Protein AF-A0A0K0EW09-F1 (afdb_monomer_lite)

pLDDT: mean 85.95, std 12.24, range [31.86, 98.38]

Foldseek 3Di:
DDDPPPDDDQAQADALADQVDPQQLHPAWHWDDDSRYIATPHPAQFGATNRLAGPAAQAPCLQVCVVVVCLPPCVVQFCQSCQRGVPSSVVHHNPVPDHFQHDDRRVCVVVLLVAFKWKFWAAPVDDQHFDDPPDTDHHTWIKIWHWAFDSHADQPKGWIKIKMWIAHPVDRVDIKIKTDTKTKDQLRHRRSDDDPDRDPDDFIKMWDWIDMPQQKTWIWIDGKDWDADPVQRKTKIKDKTKTPDMDRRVDPDDQFPIKIKMWIWIWGADPVRDIDIKIKIWMWTQGPVRDIGIDIIIIDGPTRSSPPD

Organism: Strongyloides venezuelensis (NCBI:txid75913)

Secondary structure (DSSP, 8-state):
---------------S--TTSTTTT-TT-EEEP-TT--EEEPPTTEESGGG-EES--S-TTHHHHHHTTHHHHSTTT-SHHHHHSTTTTTS---TT----SSPPPGGGGGGGGG-EEEEEEESTTSTTTT--SSS--TT-EEEEEEEEE-SSPPSSS-EEEEEEEEEESS-TT-EEEEEEEEEEE-SS--SS---TT--SS-PEEEEEEEEETTSEEEEEEEEEEEEEETTTTEEEEEEEEEEEEEEETT-SS-SEEEEEEEEEEEEEE-TTSPEEEEEEEEEEEEETTS-EEEEEEEEEEEE-TTT--

InterPro domains:
  IPR000742 EGF-like domain [PS00022] (40-51)
  IPR000742 EGF-like domain [PS50026] (13-52)
  IPR003582 ShKT domain [PF01549] (54-92)
  IPR012674 Calycin [G3DSA:2.40.128.20] (101-279)
  IPR012674 Calycin [SSF50814] (103-227)
  IPR045165 Nitrobindin family [PTHR15854] (23-267)

Structure (mmCIF, N/CA/C/O backbone):
data_AF-A0A0K0EW09-F1
#
_entry.id   AF-A0A0K0EW09-F1
#
loop_
_atom_site.group_PDB
_atom_site.id
_atom_site.type_symbol
_atom_site.label_atom_id
_atom_site.label_alt_id
_atom_site.label_comp_id
_atom_site.label_asym_id
_atom_site.label_entity_id
_atom_site.label_seq_id
_atom_site.pdbx_PDB_ins_code
_atom_site.Cartn_x
_atom_site.Cartn_y
_atom_site.Cartn_z
_atom_site.occupancy
_atom_site.B_iso_or_equiv
_atom_site.auth_seq_id
_atom_site.auth_comp_id
_atom_site.auth_asym_id
_atom_site.auth_atom_id
_atom_site.pdbx_PDB_model_num
ATOM 1 N N . MET A 1 1 ? -6.245 -40.431 -28.102 1.00 36.00 1 MET A N 1
ATOM 2 C CA . MET A 1 1 ? -5.337 -39.319 -27.743 1.00 36.00 1 MET A CA 1
ATOM 3 C C . MET A 1 1 ? -5.936 -38.031 -28.278 1.00 36.00 1 MET A C 1
ATOM 5 O O . MET A 1 1 ? -5.712 -37.688 -29.432 1.00 36.00 1 MET A O 1
ATOM 9 N N . GLU A 1 2 ? -6.766 -37.365 -27.479 1.00 31.86 2 GLU A N 1
ATOM 10 C CA . GLU A 1 2 ? -7.336 -36.069 -27.852 1.00 31.86 2 GLU A CA 1
ATOM 11 C C . GLU A 1 2 ? -6.312 -34.962 -27.600 1.00 31.86 2 GLU A C 1
ATOM 13 O O . GLU A 1 2 ? -5.823 -34.774 -26.484 1.00 31.86 2 GLU A O 1
ATOM 18 N N . LYS A 1 3 ? -5.975 -34.232 -28.666 1.00 37.69 3 LYS A N 1
ATOM 19 C CA . LYS A 1 3 ? -5.200 -32.995 -28.595 1.00 37.69 3 LYS A CA 1
ATOM 20 C C . LYS A 1 3 ? -6.056 -31.942 -27.890 1.00 37.69 3 LYS A C 1
ATOM 22 O O . LYS A 1 3 ? -7.003 -31.425 -28.477 1.00 37.69 3 LYS A O 1
ATOM 27 N N . LYS A 1 4 ? -5.721 -31.611 -26.641 1.00 38.09 4 LYS A N 1
ATOM 28 C CA . LYS A 1 4 ? -6.263 -30.423 -25.971 1.00 38.09 4 LYS A CA 1
ATOM 29 C C . LYS A 1 4 ? -5.769 -29.182 -26.717 1.00 38.09 4 LYS A C 1
ATOM 31 O O . LYS A 1 4 ? -4.593 -28.835 -26.642 1.00 38.09 4 LYS A O 1
ATOM 36 N N . ASN A 1 5 ? -6.670 -28.534 -27.450 1.00 34.50 5 ASN A N 1
ATOM 37 C CA . ASN A 1 5 ? -6.476 -27.174 -27.938 1.00 34.50 5 ASN A CA 1
ATOM 38 C C . ASN A 1 5 ? -6.492 -26.235 -26.727 1.00 34.50 5 ASN A C 1
ATOM 40 O O . ASN A 1 5 ? -7.551 -25.913 -26.191 1.00 34.50 5 ASN A O 1
ATOM 44 N N . TYR A 1 6 ? -5.309 -25.821 -26.282 1.00 38.66 6 TYR A N 1
ATOM 45 C CA . TYR A 1 6 ? -5.156 -24.752 -25.305 1.00 38.66 6 TYR A CA 1
ATOM 46 C C . TYR A 1 6 ? -5.468 -23.427 -26.005 1.00 38.66 6 TYR A C 1
ATOM 48 O O . TYR A 1 6 ? -4.616 -22.855 -26.683 1.00 38.66 6 TYR A O 1
ATOM 56 N N . GLN A 1 7 ? -6.704 -22.942 -25.880 1.00 37.66 7 GLN A N 1
ATOM 57 C CA . GLN A 1 7 ? -6.986 -21.541 -26.170 1.00 37.66 7 GLN A CA 1
ATOM 58 C C . GLN A 1 7 ? -6.251 -20.697 -25.126 1.00 37.66 7 GLN A C 1
ATOM 60 O O . GLN A 1 7 ? -6.610 -20.712 -23.950 1.00 37.66 7 GLN A O 1
ATOM 65 N N . LEU A 1 8 ? -5.213 -19.977 -25.562 1.00 41.75 8 LEU A N 1
ATOM 66 C CA . LEU A 1 8 ? -4.633 -18.874 -24.804 1.00 41.75 8 LEU A CA 1
ATOM 67 C C . LEU A 1 8 ? -5.759 -17.886 -24.486 1.00 41.75 8 LEU A C 1
ATOM 69 O O . LEU A 1 8 ? -6.257 -17.194 -25.376 1.00 41.75 8 LEU A O 1
ATOM 73 N N . GLN A 1 9 ? -6.182 -17.844 -23.224 1.00 48.31 9 GLN A N 1
ATOM 74 C CA . GLN A 1 9 ? -7.007 -16.748 -22.738 1.00 48.31 9 GLN A CA 1
ATOM 75 C C . GLN A 1 9 ? -6.221 -15.453 -22.945 1.00 48.31 9 GLN A C 1
ATOM 77 O O . GLN A 1 9 ? -5.046 -15.352 -22.592 1.00 48.31 9 GLN A O 1
ATOM 82 N N . LYS A 1 10 ? -6.870 -14.480 -23.582 1.00 45.94 10 LYS A N 1
ATOM 83 C CA . LYS A 1 10 ? -6.334 -13.137 -23.771 1.00 45.94 10 LYS A CA 1
ATOM 84 C C . LYS A 1 10 ? -6.039 -12.563 -22.382 1.00 45.94 10 LYS A C 1
ATOM 86 O O . LYS A 1 10 ? -6.961 -12.434 -21.584 1.00 45.94 10 LYS A O 1
ATOM 91 N N . LEU A 1 11 ? -4.766 -12.298 -22.093 1.00 54.31 11 LEU A N 1
ATOM 92 C CA . LEU A 1 11 ? -4.340 -11.703 -20.828 1.00 54.31 11 LEU A CA 1
ATOM 93 C C . LEU A 1 11 ? -4.976 -10.315 -20.704 1.00 54.31 11 LEU A C 1
ATOM 95 O O . LEU A 1 11 ? -4.875 -9.501 -21.623 1.00 54.31 11 LEU A O 1
ATOM 99 N N . ASP A 1 12 ? -5.650 -10.076 -19.587 1.00 61.53 12 ASP A N 1
ATOM 100 C CA . ASP A 1 12 ? -6.224 -8.785 -19.227 1.00 61.53 12 ASP A CA 1
ATOM 101 C C . ASP A 1 12 ? -5.187 -7.975 -18.443 1.00 61.53 12 ASP A C 1
ATOM 103 O O . ASP A 1 12 ? -4.606 -8.446 -17.465 1.00 61.53 12 ASP A O 1
ATOM 107 N N . ILE A 1 13 ? -4.926 -6.755 -18.901 1.00 65.12 13 ILE A N 1
ATOM 108 C CA . ILE A 1 13 ? -3.630 -6.100 -18.731 1.00 65.12 13 ILE A CA 1
ATOM 109 C C . ILE A 1 13 ? -3.743 -4.759 -17.995 1.00 65.12 13 ILE A C 1
ATOM 111 O O . ILE A 1 13 ? -4.587 -3.931 -18.343 1.00 65.12 13 ILE A O 1
ATOM 115 N N . LEU A 1 14 ? -2.831 -4.490 -17.051 1.00 71.75 14 LEU A N 1
ATOM 116 C CA . LEU A 1 14 ? -2.758 -3.186 -16.379 1.00 71.75 14 LEU A CA 1
ATOM 117 C C . LEU A 1 14 ? -2.312 -2.094 -17.348 1.00 71.75 14 LEU A C 1
ATOM 119 O O . LEU A 1 14 ? -1.232 -2.179 -17.947 1.00 71.75 14 LEU A O 1
ATOM 123 N N . HIS A 1 15 ? -3.087 -1.018 -17.441 1.00 75.56 15 HIS A N 1
ATOM 124 C CA . HIS A 1 15 ? -2.699 0.194 -18.153 1.00 75.56 15 HIS A CA 1
ATOM 125 C C . HIS A 1 15 ? -2.303 1.274 -17.138 1.00 75.56 15 HIS A C 1
ATOM 127 O O . HIS A 1 15 ? -3.156 1.862 -16.485 1.00 75.56 15 HIS A O 1
ATOM 133 N N . TYR A 1 16 ? -1.005 1.566 -17.036 1.00 78.19 16 TYR A N 1
ATOM 134 C CA . TYR A 1 16 ? -0.470 2.584 -16.118 1.00 78.19 16 TYR A CA 1
ATOM 135 C C . TYR A 1 16 ? -0.647 4.024 -16.628 1.00 78.19 16 TYR A C 1
ATOM 137 O O . TYR A 1 16 ? -0.324 4.985 -15.933 1.00 78.19 16 TYR A O 1
ATOM 145 N N . CYS A 1 17 ? -1.129 4.183 -17.860 1.00 82.00 17 CYS A N 1
ATOM 146 C CA . CYS A 1 17 ? -1.451 5.467 -18.462 1.00 82.00 17 CYS A CA 1
ATOM 147 C C . CYS A 1 17 ? -2.560 5.312 -19.510 1.00 82.00 17 CYS A C 1
ATOM 149 O O . CYS A 1 17 ? -2.807 4.214 -20.023 1.00 82.00 17 CYS A O 1
ATOM 151 N N . ASP A 1 18 ? -3.201 6.423 -19.864 1.00 82.69 18 ASP A N 1
ATOM 152 C CA . ASP A 1 18 ? -4.233 6.469 -20.897 1.00 82.69 18 ASP A CA 1
ATOM 153 C C . ASP A 1 18 ? -3.835 7.487 -21.980 1.00 82.69 18 ASP A C 1
ATOM 155 O O . ASP A 1 18 ? -3.707 8.672 -21.672 1.00 82.69 18 ASP A O 1
ATOM 159 N N . PRO A 1 19 ? -3.647 7.067 -23.246 1.00 84.75 19 PRO A N 1
ATOM 160 C CA . PRO A 1 19 ? -3.355 7.971 -24.357 1.00 84.75 19 PRO A CA 1
ATOM 161 C C . PRO A 1 19 ? -4.459 8.999 -24.635 1.00 84.75 19 PRO A C 1
ATOM 163 O O . PRO A 1 19 ? -4.191 10.007 -25.279 1.00 84.75 19 PRO A O 1
ATOM 166 N N . GLY A 1 20 ? -5.697 8.734 -24.206 1.00 80.12 20 GLY A N 1
ATOM 167 C CA . GLY A 1 20 ? -6.837 9.641 -24.338 1.00 80.12 20 GLY A CA 1
ATOM 168 C C . GLY A 1 20 ? -6.954 10.667 -23.209 1.00 80.12 20 GLY A C 1
ATOM 169 O O . GLY A 1 20 ? -7.783 11.572 -23.306 1.00 80.12 20 GLY A O 1
ATOM 170 N N . ILE A 1 21 ? -6.145 10.550 -22.149 1.00 77.19 21 ILE A N 1
ATOM 171 C CA . ILE A 1 21 ? -6.137 11.479 -21.015 1.00 77.19 21 ILE A CA 1
ATOM 172 C C . ILE A 1 21 ? -4.768 12.184 -20.970 1.00 77.19 21 ILE A C 1
ATOM 174 O O . ILE A 1 21 ? -3.741 11.515 -20.802 1.00 77.19 21 ILE A O 1
ATOM 178 N N . PRO A 1 22 ? -4.723 13.523 -21.108 1.00 75.69 22 PRO A N 1
ATOM 179 C CA . PRO A 1 22 ? -3.469 14.270 -21.047 1.00 75.69 22 PRO A CA 1
ATOM 180 C C . PRO A 1 22 ? -2.787 14.125 -19.679 1.00 75.69 22 PRO A C 1
ATOM 182 O O . PRO A 1 22 ? -3.439 13.876 -18.665 1.00 75.69 22 PRO A O 1
ATOM 185 N N . ASP A 1 23 ? -1.458 14.257 -19.664 1.00 78.19 23 ASP A N 1
ATOM 186 C CA . ASP A 1 23 ? -0.600 14.221 -18.469 1.00 78.19 23 ASP A CA 1
ATOM 187 C C . ASP A 1 23 ? -0.693 12.955 -17.594 1.00 78.19 23 ASP A C 1
ATOM 189 O O . ASP A 1 23 ? -0.175 12.922 -16.473 1.00 78.19 23 ASP A O 1
ATOM 193 N N . THR A 1 24 ? -1.255 11.851 -18.104 1.00 81.88 24 THR A N 1
ATOM 194 C CA . THR A 1 24 ? -1.223 10.553 -17.397 1.00 81.88 24 THR A CA 1
ATOM 195 C C . THR A 1 24 ? 0.194 10.026 -17.182 1.00 81.88 24 THR A C 1
ATOM 197 O O . THR A 1 24 ? 0.438 9.280 -16.235 1.00 81.88 24 THR A O 1
ATOM 200 N N . CYS A 1 25 ? 1.141 10.466 -18.012 1.00 86.25 25 CYS A N 1
ATOM 201 C CA . CYS A 1 25 ? 2.567 10.188 -17.881 1.00 86.25 25 CYS A CA 1
ATOM 202 C C . CYS A 1 25 ? 3.382 11.347 -17.298 1.00 86.25 25 CYS A C 1
ATOM 204 O O . CYS A 1 25 ? 4.608 11.347 -17.399 1.00 86.25 25 CYS A O 1
ATOM 206 N N . GLY A 1 26 ? 2.714 12.303 -16.648 1.00 84.12 26 GLY A N 1
ATOM 207 C CA . GLY A 1 26 ? 3.334 13.548 -16.215 1.00 84.12 26 GLY A CA 1
ATOM 208 C C . GLY A 1 26 ? 3.664 14.460 -17.399 1.00 84.12 26 GLY A C 1
ATOM 209 O O . GLY A 1 26 ? 3.497 14.092 -18.558 1.00 84.12 26 GLY A O 1
ATOM 210 N N . SER A 1 27 ? 4.180 15.652 -17.103 1.00 81.88 27 SER A N 1
ATOM 211 C CA . SER A 1 27 ? 4.397 16.713 -18.100 1.00 81.88 27 SER A CA 1
ATOM 212 C C . SER A 1 27 ? 5.485 16.418 -19.138 1.00 81.88 27 SER A C 1
ATOM 214 O O . SER A 1 27 ? 5.628 17.156 -20.109 1.00 81.88 27 SER A O 1
ATOM 216 N N . LYS A 1 28 ? 6.291 15.372 -18.925 1.00 82.38 28 LYS A N 1
ATOM 217 C CA . LYS A 1 28 ? 7.431 15.018 -19.785 1.00 82.38 28 LYS A CA 1
ATOM 218 C C . LYS A 1 28 ? 7.328 13.622 -20.396 1.00 82.38 28 LYS A C 1
ATOM 220 O O . LYS A 1 28 ? 8.205 13.238 -21.163 1.00 82.38 28 LYS A O 1
ATOM 225 N N . GLY A 1 29 ? 6.315 12.847 -20.017 1.00 89.94 29 GLY A N 1
ATOM 226 C CA . GLY A 1 29 ? 6.149 11.473 -20.466 1.00 89.94 29 GLY A CA 1
ATOM 227 C C . GLY A 1 29 ? 5.069 11.349 -21.531 1.00 89.94 29 GLY A C 1
ATOM 228 O O . GLY A 1 29 ? 4.115 12.122 -21.564 1.00 89.94 29 GLY A O 1
ATOM 229 N N . VAL A 1 30 ? 5.187 10.329 -22.377 1.00 91.75 30 VAL A N 1
ATOM 230 C CA . VAL A 1 30 ? 4.175 10.008 -23.392 1.00 91.75 30 VAL A CA 1
ATOM 231 C C . VAL A 1 30 ? 3.595 8.636 -23.105 1.00 91.75 30 VAL A C 1
ATOM 233 O O . VAL A 1 30 ? 4.337 7.675 -22.904 1.00 91.75 30 VAL A O 1
ATOM 236 N N . CYS A 1 31 ? 2.269 8.520 -23.102 1.00 90.88 31 CYS A N 1
ATOM 237 C CA . CYS A 1 31 ? 1.634 7.223 -22.933 1.00 90.88 31 CYS A CA 1
ATOM 238 C C . CYS A 1 31 ? 1.747 6.388 -24.215 1.00 90.88 31 CYS A C 1
ATOM 240 O O . CYS A 1 31 ? 1.220 6.758 -25.264 1.00 90.88 31 CYS A O 1
ATOM 242 N N . ILE A 1 32 ? 2.417 5.240 -24.126 1.00 89.00 32 ILE A N 1
ATOM 243 C CA . ILE A 1 32 ? 2.608 4.302 -25.231 1.00 89.00 32 ILE A CA 1
ATOM 244 C C . ILE A 1 32 ? 1.640 3.138 -25.079 1.00 89.00 32 ILE A C 1
ATOM 246 O O . ILE A 1 32 ? 1.642 2.447 -24.056 1.00 89.00 32 ILE A O 1
ATOM 250 N N . LYS A 1 33 ? 0.858 2.877 -26.130 1.00 85.00 33 LYS A N 1
ATOM 251 C CA . LYS A 1 33 ? 0.040 1.665 -26.225 1.00 85.00 33 LYS A CA 1
ATOM 252 C C . LYS A 1 33 ? 0.941 0.451 -26.417 1.00 85.00 33 LYS A C 1
ATOM 254 O O . LYS A 1 33 ? 1.723 0.410 -27.365 1.00 85.00 33 LYS A O 1
ATOM 259 N N . LYS A 1 34 ? 0.807 -0.550 -25.549 1.00 76.69 34 LYS A N 1
ATOM 260 C CA . LYS A 1 34 ? 1.451 -1.858 -25.722 1.00 76.69 34 LYS A CA 1
ATOM 261 C C . LYS A 1 34 ? 0.433 -2.970 -25.540 1.00 76.69 34 LYS A C 1
ATOM 263 O O . LYS A 1 34 ? -0.538 -2.817 -24.802 1.00 76.69 34 LYS A O 1
ATOM 268 N N . SER A 1 35 ? 0.703 -4.108 -26.172 1.00 70.50 35 SER A N 1
ATOM 269 C CA . SER A 1 35 ? -0.059 -5.343 -25.977 1.00 70.50 35 SER A CA 1
ATOM 270 C C . SER A 1 35 ? 0.080 -5.923 -24.571 1.00 70.50 35 SER A C 1
ATOM 272 O O . SER A 1 35 ? -0.744 -6.738 -24.210 1.00 70.50 35 SER A O 1
ATOM 274 N N . SER A 1 36 ? 1.095 -5.514 -23.804 1.00 67.38 36 SER A N 1
ATOM 275 C CA . SER A 1 36 ? 1.328 -5.845 -22.386 1.00 67.38 36 SER A CA 1
ATOM 276 C C . SER A 1 36 ? 0.910 -4.711 -21.437 1.00 67.38 36 SER A C 1
ATOM 278 O O . SER A 1 36 ? 1.232 -4.700 -20.246 1.00 67.38 36 SER A O 1
ATOM 280 N N . GLY A 1 37 ? 0.232 -3.696 -21.982 1.00 74.62 37 GLY A N 1
ATOM 281 C CA . GLY A 1 37 ? -0.392 -2.625 -21.216 1.00 74.62 37 GLY A CA 1
ATOM 282 C C . GLY A 1 37 ? 0.234 -1.289 -21.482 1.00 74.62 37 GLY A C 1
ATOM 283 O O . GLY A 1 37 ? 1.416 -1.181 -21.800 1.00 74.62 37 GLY A O 1
ATOM 284 N N . ASN A 1 38 ? -0.567 -0.239 -21.357 1.00 83.88 38 ASN A N 1
ATOM 285 C CA . ASN A 1 38 ? -0.070 1.096 -21.636 1.00 83.88 38 ASN A CA 1
ATOM 286 C C . ASN A 1 38 ? 1.006 1.440 -20.604 1.00 83.88 38 ASN A C 1
ATOM 288 O O . ASN A 1 38 ? 0.859 1.149 -19.410 1.00 83.88 38 ASN A O 1
ATOM 292 N N . ARG A 1 39 ? 2.108 2.016 -21.080 1.00 83.69 39 ARG A N 1
ATOM 293 C CA . ARG A 1 39 ? 3.258 2.409 -20.262 1.00 83.69 39 ARG A CA 1
ATOM 294 C C . ARG A 1 39 ? 3.690 3.808 -20.647 1.00 83.69 39 ARG A C 1
ATOM 296 O O . ARG A 1 39 ? 3.604 4.183 -21.815 1.00 83.69 39 ARG A O 1
ATOM 303 N N . CYS A 1 40 ? 4.224 4.539 -19.684 1.00 88.06 40 CYS A N 1
ATOM 304 C CA . CYS A 1 40 ? 4.866 5.804 -19.973 1.00 88.06 40 CYS A CA 1
ATOM 305 C C . CYS A 1 40 ? 6.220 5.570 -20.638 1.00 88.06 40 CYS A C 1
ATOM 307 O O . CYS A 1 40 ? 7.063 4.842 -20.118 1.00 88.06 40 CYS A O 1
ATOM 309 N N . SER A 1 41 ? 6.418 6.185 -21.800 1.00 90.75 41 SER A N 1
ATOM 310 C CA . SER A 1 41 ? 7.747 6.473 -22.317 1.00 90.75 41 SER A CA 1
ATOM 311 C C . SER A 1 41 ? 8.241 7.718 -21.608 1.00 90.75 41 SER A C 1
ATOM 313 O O . SER A 1 41 ? 7.680 8.801 -21.788 1.00 90.75 41 SER A O 1
ATOM 315 N N . CYS A 1 42 ? 9.259 7.538 -20.781 1.00 90.75 42 CYS A N 1
ATOM 316 C CA . CYS A 1 42 ? 9.817 8.594 -19.959 1.00 90.75 42 CYS A CA 1
ATOM 317 C C . CYS A 1 42 ? 11.089 9.171 -20.583 1.00 90.75 42 CYS A C 1
ATOM 319 O O . CYS A 1 42 ? 11.769 8.464 -21.330 1.00 90.75 42 CYS A O 1
ATOM 321 N N . PRO A 1 43 ? 11.419 10.439 -20.286 1.00 90.81 43 PRO A N 1
ATOM 322 C CA . PRO A 1 43 ? 12.719 10.999 -20.628 1.00 90.81 43 PRO A CA 1
ATOM 323 C C . PRO A 1 43 ? 13.858 10.198 -19.996 1.00 90.81 43 PRO A C 1
ATOM 325 O O . PRO A 1 43 ? 13.673 9.565 -18.953 1.00 90.81 43 PRO A O 1
ATOM 328 N N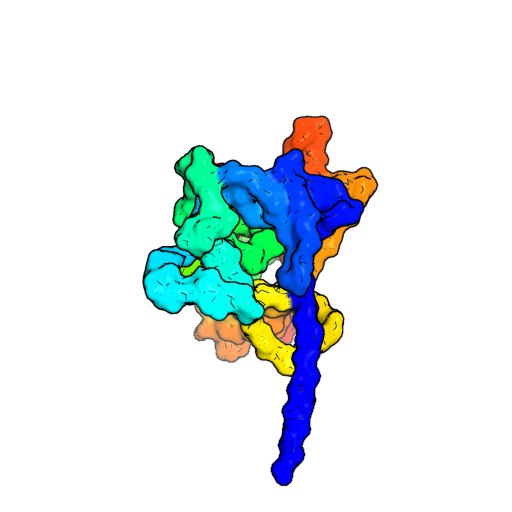 . ASP A 1 44 ? 15.049 10.303 -20.583 1.00 88.75 44 ASP A N 1
ATOM 329 C CA . ASP A 1 44 ? 16.261 9.703 -20.026 1.00 88.75 44 ASP A CA 1
ATOM 330 C C . ASP A 1 44 ? 16.430 10.060 -18.540 1.00 88.75 44 ASP A C 1
ATOM 332 O O . ASP A 1 44 ? 16.217 11.202 -18.121 1.00 88.75 44 ASP A O 1
ATOM 336 N N . GLY A 1 45 ? 16.810 9.065 -17.739 1.00 89.19 45 GLY A N 1
ATOM 337 C CA . GLY A 1 45 ? 16.938 9.195 -16.289 1.00 89.19 45 GLY A CA 1
ATOM 338 C C . GLY A 1 45 ? 15.656 8.922 -15.503 1.00 89.19 45 GLY A C 1
ATOM 339 O O . GLY A 1 45 ? 15.743 8.765 -14.288 1.00 89.19 45 GLY A O 1
ATOM 340 N N . TRP A 1 46 ? 14.497 8.798 -16.156 1.00 89.56 46 TRP A N 1
ATOM 341 C CA . TRP A 1 46 ? 13.202 8.613 -15.495 1.00 89.56 46 TRP A CA 1
ATOM 342 C C . TRP A 1 46 ? 12.464 7.373 -15.986 1.00 89.56 46 TRP A C 1
ATOM 344 O O . TRP A 1 46 ? 12.654 6.907 -17.108 1.00 89.56 46 TRP A O 1
ATOM 354 N N . MET A 1 47 ? 11.594 6.839 -15.133 1.00 88.81 47 MET A N 1
ATOM 355 C CA . MET A 1 47 ? 10.737 5.696 -15.425 1.00 88.81 47 MET A CA 1
ATOM 356 C C . MET A 1 47 ? 9.535 5.619 -14.463 1.00 88.81 47 MET A C 1
ATOM 358 O O . MET A 1 47 ? 9.345 6.492 -13.613 1.00 88.81 47 MET A O 1
ATOM 362 N N . GLY A 1 48 ? 8.731 4.559 -14.594 1.00 84.38 48 GLY A N 1
ATOM 363 C CA . GLY A 1 48 ? 7.541 4.313 -13.771 1.00 84.38 48 GLY A CA 1
ATOM 364 C C . GLY A 1 48 ? 6.311 5.113 -14.212 1.00 84.38 48 GLY A C 1
ATOM 365 O O . GLY A 1 48 ? 6.333 5.849 -15.206 1.00 84.38 48 GLY A O 1
ATOM 366 N N . VAL A 1 49 ? 5.217 4.965 -13.468 1.00 82.31 49 VAL A N 1
ATOM 367 C CA . VAL A 1 49 ? 3.988 5.752 -13.608 1.00 82.31 49 VAL A CA 1
ATOM 368 C C . VAL A 1 49 ? 4.320 7.238 -13.480 1.00 82.31 49 VAL A C 1
ATOM 370 O O . VAL A 1 49 ? 5.104 7.658 -12.627 1.00 82.31 49 VAL A O 1
ATOM 373 N N . LYS A 1 50 ? 3.733 8.053 -14.365 1.00 86.06 50 LYS A N 1
ATOM 374 C CA . LYS A 1 50 ? 3.947 9.509 -14.426 1.00 86.06 50 LYS A CA 1
ATOM 375 C C . LYS A 1 50 ? 5.405 9.963 -14.608 1.00 86.06 50 LYS A C 1
ATOM 377 O O . LYS A 1 50 ? 5.680 11.153 -14.466 1.00 86.06 50 LYS A O 1
ATOM 382 N N . CYS A 1 51 ? 6.331 9.051 -14.916 1.00 87.69 51 CYS A N 1
ATOM 383 C CA . CYS A 1 51 ? 7.763 9.338 -15.023 1.00 87.69 51 CYS A CA 1
ATOM 384 C C . CYS A 1 51 ? 8.352 10.009 -13.773 1.00 87.69 51 CYS A C 1
ATOM 386 O O . CYS A 1 51 ? 9.206 10.888 -13.876 1.00 87.69 51 CYS A O 1
ATOM 388 N N . GLN A 1 52 ? 7.869 9.616 -12.592 1.00 85.31 52 GLN A N 1
ATOM 389 C CA . GLN A 1 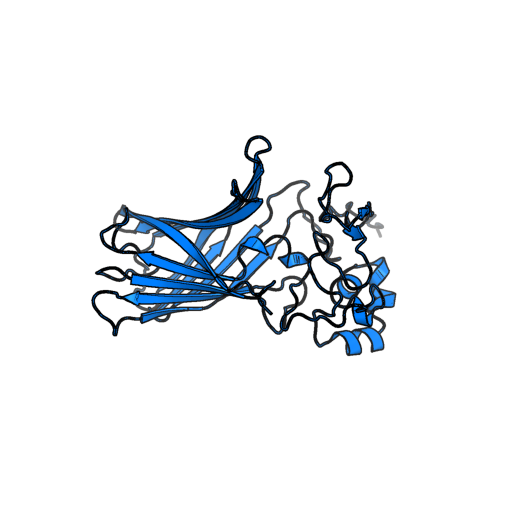52 ? 8.247 10.235 -11.317 1.00 85.31 52 GLN A CA 1
ATOM 390 C C . GLN A 1 52 ? 9.368 9.496 -10.587 1.00 85.31 52 GLN A C 1
ATOM 392 O O . GLN A 1 52 ? 9.899 10.013 -9.606 1.00 85.31 52 GLN A O 1
ATOM 397 N N . ARG A 1 53 ? 9.756 8.305 -11.053 1.00 87.31 53 ARG A N 1
ATOM 398 C CA . ARG A 1 53 ? 10.797 7.497 -10.420 1.00 87.31 53 ARG A CA 1
ATOM 399 C C . ARG A 1 53 ? 12.104 7.588 -11.213 1.00 87.31 53 ARG A C 1
ATOM 401 O O . ARG A 1 53 ? 12.064 7.466 -12.439 1.00 87.31 53 ARG A O 1
ATOM 408 N N . PRO A 1 54 ? 13.264 7.762 -10.557 1.00 90.19 54 PRO A N 1
ATOM 409 C CA . PRO A 1 54 ? 14.554 7.642 -11.224 1.00 90.19 54 PRO A CA 1
ATOM 410 C C . PRO A 1 54 ? 14.718 6.279 -11.906 1.00 90.19 54 PRO A C 1
ATOM 412 O O . PRO A 1 54 ? 14.236 5.260 -11.406 1.00 90.19 54 PRO A O 1
ATOM 415 N N . CYS A 1 55 ? 15.422 6.257 -13.035 1.00 91.44 55 CYS A N 1
ATOM 416 C CA . CYS A 1 55 ? 15.841 5.024 -13.691 1.00 91.44 55 CYS A CA 1
ATOM 417 C C . CYS A 1 55 ? 16.825 4.265 -12.791 1.00 91.44 55 CYS A C 1
ATOM 419 O O . CYS A 1 55 ? 17.985 4.657 -12.658 1.00 91.44 55 CYS A O 1
ATOM 421 N N . GLN A 1 56 ? 16.358 3.184 -12.171 1.00 92.88 56 GLN A N 1
ATOM 422 C CA . GLN A 1 56 ? 17.155 2.351 -11.274 1.00 92.88 56 GLN A CA 1
ATOM 423 C C . GLN A 1 56 ? 16.581 0.940 -11.163 1.00 92.88 56 GLN A C 1
ATOM 425 O O . GLN A 1 56 ? 15.380 0.729 -11.360 1.00 92.88 56 GLN A O 1
ATOM 430 N N . ASP A 1 57 ? 17.441 -0.002 -10.794 1.00 93.19 57 ASP A N 1
ATOM 431 C CA . ASP A 1 57 ? 17.041 -1.364 -10.470 1.00 93.19 57 ASP A CA 1
ATOM 432 C C . ASP A 1 57 ? 16.328 -1.443 -9.121 1.00 93.19 57 ASP A C 1
ATOM 434 O O . ASP A 1 57 ? 16.634 -0.703 -8.187 1.00 93.19 57 ASP A O 1
ATOM 438 N N . ILE A 1 58 ? 15.358 -2.350 -9.034 1.00 91.88 58 ILE A N 1
ATOM 439 C CA . ILE A 1 58 ? 14.521 -2.531 -7.843 1.00 91.88 58 ILE A CA 1
ATOM 440 C C . ILE A 1 58 ? 15.045 -3.683 -6.994 1.00 91.88 58 ILE A C 1
ATOM 442 O O . ILE A 1 58 ? 15.073 -3.604 -5.769 1.00 91.88 58 ILE A O 1
ATOM 446 N N . TYR A 1 59 ? 15.495 -4.756 -7.643 1.00 90.94 59 TYR A N 1
ATOM 447 C CA . TYR A 1 59 ? 15.998 -5.939 -6.960 1.00 90.94 59 TYR A CA 1
ATOM 448 C C . TYR A 1 59 ? 17.519 -5.919 -6.901 1.00 90.94 59 TYR A C 1
ATOM 450 O O . TYR A 1 59 ? 18.203 -5.768 -7.910 1.00 90.94 59 TYR A O 1
ATOM 458 N N . LYS A 1 60 ? 18.073 -6.230 -5.729 1.00 89.69 60 LYS A N 1
ATOM 459 C CA . LYS A 1 60 ? 19.524 -6.425 -5.570 1.00 89.69 60 LYS A CA 1
ATOM 460 C C . LYS A 1 60 ? 20.062 -7.619 -6.383 1.00 89.69 60 LYS A C 1
ATOM 462 O O . LYS A 1 60 ? 21.263 -7.740 -6.581 1.00 89.69 60 LYS A O 1
ATOM 467 N N . SER A 1 61 ? 19.184 -8.498 -6.877 1.00 91.25 61 SER A N 1
ATOM 468 C CA . SER A 1 61 ? 19.530 -9.672 -7.693 1.00 91.25 61 SER A CA 1
ATOM 469 C C . SER A 1 61 ? 19.639 -9.401 -9.200 1.00 91.25 61 SER A C 1
ATOM 471 O O . SER A 1 61 ? 19.903 -10.342 -9.948 1.00 91.25 61 SER A O 1
ATOM 473 N N . CYS A 1 62 ? 19.448 -8.161 -9.667 1.00 93.25 62 CYS A N 1
ATOM 474 C CA . CYS A 1 62 ? 19.402 -7.853 -11.099 1.00 93.25 62 CYS A CA 1
ATOM 475 C C . CYS A 1 62 ? 20.652 -8.308 -11.871 1.00 93.25 62 CYS A C 1
ATOM 477 O O . CYS A 1 62 ? 20.509 -8.938 -12.919 1.00 93.25 62 CYS A O 1
ATOM 479 N N . THR A 1 63 ? 21.861 -8.093 -11.337 1.00 94.81 63 THR A N 1
ATOM 480 C CA . THR A 1 63 ? 23.117 -8.541 -11.971 1.00 94.81 63 THR A CA 1
ATOM 481 C C . THR A 1 63 ? 23.136 -10.053 -12.197 1.00 94.81 63 THR A C 1
ATOM 483 O O . THR A 1 63 ? 23.415 -10.515 -13.301 1.00 94.81 63 THR A O 1
ATOM 486 N N . LYS A 1 64 ? 22.726 -10.833 -11.190 1.00 94.69 64 LYS A N 1
ATOM 487 C CA . LYS A 1 64 ? 22.626 -12.295 -11.298 1.00 94.69 64 LYS A CA 1
ATOM 488 C C . LYS A 1 64 ? 21.600 -12.718 -12.353 1.00 94.69 64 LYS A C 1
ATOM 490 O O . LYS A 1 64 ? 21.833 -13.639 -13.129 1.00 94.69 64 LYS A O 1
ATOM 495 N N . TRP A 1 65 ? 20.456 -12.041 -12.421 1.00 93.69 65 TRP A N 1
ATOM 496 C CA . TRP A 1 65 ? 19.440 -12.338 -13.435 1.00 93.69 65 TRP A CA 1
ATOM 497 C C . TRP A 1 65 ? 19.884 -11.990 -14.858 1.00 93.69 65 TRP A C 1
ATOM 499 O O . TRP A 1 65 ? 19.449 -12.655 -15.802 1.00 93.69 65 TRP A O 1
ATOM 509 N N . LEU A 1 66 ? 20.755 -10.993 -15.026 1.00 94.62 66 LEU A N 1
ATOM 510 C CA . LEU A 1 66 ? 21.385 -10.698 -16.311 1.00 94.62 66 LEU A CA 1
ATOM 511 C C . LEU A 1 66 ? 22.343 -11.816 -16.737 1.00 94.62 66 LEU A C 1
ATOM 513 O O . LEU A 1 66 ? 22.264 -12.263 -17.881 1.00 94.62 66 LEU A O 1
ATOM 517 N N . GLU A 1 67 ? 23.194 -12.297 -15.827 1.00 95.81 67 GLU A N 1
ATOM 518 C CA . GLU A 1 67 ? 24.107 -13.426 -16.070 1.00 95.81 67 GLU A CA 1
ATOM 519 C C . GLU A 1 67 ? 23.338 -14.689 -16.488 1.00 95.81 67 GLU A C 1
ATOM 521 O O . GLU A 1 67 ? 23.690 -15.358 -17.459 1.00 95.81 67 GLU A O 1
ATOM 526 N N . GLU A 1 68 ? 22.205 -14.951 -15.832 1.00 95.06 68 GLU A N 1
ATOM 527 C CA . GLU A 1 68 ? 21.267 -16.033 -16.163 1.00 95.06 68 GLU A CA 1
ATOM 528 C C . GLU A 1 68 ? 20.393 -15.737 -17.406 1.00 95.06 68 GLU A C 1
ATOM 530 O O . GLU A 1 68 ? 19.439 -16.462 -17.706 1.00 95.06 68 GLU A O 1
ATOM 535 N N . ARG A 1 69 ? 20.689 -14.654 -18.137 1.00 93.69 69 ARG A N 1
ATOM 536 C CA . ARG A 1 69 ? 20.007 -14.191 -19.359 1.00 93.69 69 ARG A CA 1
ATOM 537 C C . ARG A 1 69 ? 18.500 -13.945 -19.210 1.00 93.69 69 ARG A C 1
ATOM 539 O O . ARG A 1 69 ? 17.797 -13.874 -20.223 1.00 93.69 69 ARG A O 1
ATOM 546 N N . ARG A 1 70 ? 17.980 -13.758 -17.990 1.00 91.31 70 ARG A N 1
ATOM 547 C CA . ARG A 1 70 ? 16.536 -13.580 -17.730 1.00 91.31 70 ARG A CA 1
ATOM 548 C C . ARG A 1 70 ? 15.970 -12.311 -18.364 1.00 91.31 70 ARG A C 1
ATOM 550 O O . ARG A 1 70 ? 14.840 -12.329 -18.835 1.00 91.31 70 ARG A O 1
ATOM 557 N N . CYS A 1 71 ? 16.774 -11.253 -18.495 1.00 88.44 71 CYS A N 1
ATOM 558 C CA . CYS A 1 71 ? 16.405 -10.045 -19.249 1.00 88.44 71 CYS A CA 1
ATOM 559 C C . CYS A 1 71 ? 16.077 -10.322 -20.732 1.00 88.44 71 CYS A C 1
ATOM 561 O O . CYS A 1 71 ? 15.380 -9.533 -21.368 1.00 88.44 71 CYS A O 1
ATOM 563 N N . VAL A 1 72 ? 16.604 -11.415 -21.299 1.00 89.31 72 VAL A N 1
ATOM 564 C CA . VAL A 1 72 ? 16.493 -11.742 -22.727 1.00 89.31 72 VAL A CA 1
ATOM 565 C C . VAL A 1 72 ? 15.456 -12.833 -22.954 1.00 89.31 72 VAL A C 1
ATOM 567 O O . VAL A 1 72 ? 14.486 -12.604 -23.672 1.00 89.31 72 VAL A O 1
ATOM 570 N N . TRP A 1 73 ? 15.635 -14.010 -22.344 1.00 88.44 73 TRP A N 1
ATOM 571 C CA . TRP A 1 73 ? 14.784 -15.165 -22.651 1.00 88.44 73 TRP A CA 1
ATOM 572 C C . TRP A 1 73 ? 13.382 -15.044 -22.052 1.00 88.44 73 TRP A C 1
ATOM 574 O O . TRP A 1 73 ? 12.438 -15.560 -22.643 1.00 88.44 73 TRP A O 1
ATOM 584 N N . ALA A 1 74 ? 13.222 -14.359 -20.913 1.00 85.88 74 ALA A N 1
ATOM 585 C CA . ALA A 1 74 ? 11.913 -14.212 -20.279 1.00 85.88 74 ALA A CA 1
ATOM 586 C C . ALA A 1 74 ? 11.083 -13.093 -20.917 1.00 85.88 74 ALA A C 1
ATOM 588 O O . ALA A 1 74 ? 9.864 -13.117 -20.816 1.00 85.88 74 ALA A O 1
ATOM 589 N N . ARG A 1 75 ? 11.716 -12.144 -21.621 1.00 81.56 75 ARG A N 1
ATOM 590 C CA . ARG A 1 75 ? 11.064 -10.964 -22.212 1.00 81.56 75 ARG A CA 1
ATOM 591 C C . ARG A 1 75 ? 9.839 -11.273 -23.092 1.00 81.56 75 ARG A C 1
ATOM 593 O O . ARG A 1 75 ? 8.885 -10.504 -23.015 1.00 81.56 75 ARG A O 1
ATOM 600 N N . PRO A 1 76 ? 9.811 -12.342 -23.915 1.00 79.88 76 PRO A N 1
ATOM 601 C CA . PRO A 1 76 ? 8.625 -12.691 -24.701 1.00 79.88 76 PRO A CA 1
ATOM 602 C C . PRO A 1 76 ? 7.463 -13.252 -23.868 1.00 79.88 76 PRO A C 1
ATOM 604 O O . PRO A 1 76 ? 6.348 -13.325 -24.371 1.00 79.88 76 PRO A O 1
ATOM 607 N N . ILE A 1 77 ? 7.729 -13.692 -22.634 1.00 77.75 77 ILE A N 1
ATOM 608 C CA . ILE A 1 77 ? 6.788 -14.432 -21.779 1.00 77.75 77 ILE A CA 1
ATOM 609 C C . ILE A 1 77 ? 6.336 -13.575 -20.588 1.00 77.75 77 ILE A C 1
ATOM 611 O O . ILE A 1 77 ? 5.207 -13.697 -20.130 1.00 77.75 77 ILE A O 1
ATOM 615 N N . SER A 1 78 ? 7.210 -12.706 -20.078 1.00 79.56 78 SER A N 1
ATOM 616 C CA . SER A 1 78 ? 6.933 -11.834 -18.943 1.00 79.56 78 SER A CA 1
ATOM 617 C C . SER A 1 78 ? 7.753 -10.539 -19.025 1.00 79.56 78 SER A C 1
ATOM 619 O O . SER A 1 78 ? 8.971 -10.589 -19.241 1.00 79.56 78 SER A O 1
ATOM 621 N N . PRO A 1 79 ? 7.133 -9.370 -18.781 1.00 80.19 79 PRO A N 1
ATOM 622 C CA . PRO A 1 79 ? 7.854 -8.107 -18.658 1.00 80.19 79 PRO A CA 1
ATOM 623 C C . PRO A 1 79 ? 8.590 -7.960 -17.313 1.00 80.19 79 PRO A C 1
ATOM 625 O O . PRO A 1 79 ? 9.351 -7.008 -17.149 1.00 80.19 79 PRO A O 1
ATOM 628 N N . PHE A 1 80 ? 8.421 -8.899 -16.368 1.00 85.69 80 PHE A N 1
ATOM 629 C CA . PHE A 1 80 ? 8.878 -8.780 -14.978 1.00 85.69 80 PHE A CA 1
ATOM 630 C C . PHE A 1 80 ? 10.330 -8.301 -14.837 1.00 85.69 80 PHE A C 1
ATOM 632 O O . PHE A 1 80 ? 10.589 -7.337 -14.119 1.00 85.69 80 PHE A O 1
ATOM 639 N N . PHE A 1 81 ? 11.287 -8.946 -15.513 1.00 88.50 81 PHE A N 1
ATOM 640 C CA . PHE A 1 81 ? 12.706 -8.600 -15.363 1.00 88.50 81 PHE A CA 1
ATOM 641 C C . PHE A 1 81 ? 13.038 -7.242 -15.979 1.00 88.50 81 PHE A C 1
ATOM 643 O O . PHE A 1 81 ? 13.803 -6.489 -15.391 1.00 88.50 81 PHE A O 1
ATOM 650 N N . ALA A 1 82 ? 12.446 -6.900 -17.125 1.00 83.12 82 ALA A N 1
ATOM 651 C CA . ALA A 1 82 ? 12.680 -5.605 -17.758 1.00 83.12 82 ALA A CA 1
ATOM 652 C C . ALA A 1 82 ? 12.093 -4.449 -16.930 1.00 83.12 82 ALA A C 1
ATOM 654 O O . ALA A 1 82 ? 12.703 -3.386 -16.851 1.00 83.12 82 ALA A O 1
ATOM 655 N N . ASP A 1 83 ? 10.946 -4.671 -16.284 1.00 84.06 83 ASP A N 1
ATOM 656 C CA . ASP A 1 83 ? 10.267 -3.660 -15.472 1.00 84.06 83 ASP A CA 1
ATOM 657 C C . ASP A 1 83 ? 10.925 -3.478 -14.087 1.00 84.06 83 ASP A C 1
ATOM 659 O O . ASP A 1 83 ? 10.962 -2.362 -13.561 1.00 84.06 83 ASP A O 1
ATOM 663 N N . ASN A 1 84 ? 11.474 -4.553 -13.503 1.00 89.69 84 ASN A N 1
ATOM 664 C CA . ASN A 1 84 ? 12.091 -4.536 -12.169 1.00 89.69 84 ASN A CA 1
ATOM 665 C C . ASN A 1 84 ? 13.624 -4.382 -12.167 1.00 89.69 84 ASN A C 1
ATOM 667 O O . ASN A 1 84 ? 14.191 -3.955 -11.161 1.00 89.69 84 ASN A O 1
ATOM 671 N N . CYS A 1 85 ? 14.292 -4.694 -13.279 1.00 92.50 85 CYS A N 1
ATOM 672 C CA . CYS A 1 85 ? 15.730 -4.489 -13.493 1.00 92.50 85 CYS A CA 1
ATOM 673 C C . CYS A 1 85 ? 16.002 -3.615 -14.727 1.00 92.50 85 CYS A C 1
ATOM 675 O O . CYS A 1 85 ? 16.739 -4.011 -15.631 1.00 92.50 85 CYS A O 1
ATOM 677 N N . PRO A 1 86 ? 15.367 -2.442 -14.824 1.00 91.25 86 PRO A N 1
ATOM 678 C CA . PRO A 1 86 ? 15.367 -1.614 -16.019 1.00 91.25 86 PRO A CA 1
ATOM 679 C C . PRO A 1 86 ? 16.751 -1.050 -16.367 1.00 91.25 86 PRO A C 1
ATOM 681 O O . PRO A 1 86 ? 17.032 -0.847 -17.546 1.00 91.25 86 PRO A O 1
ATOM 684 N N . LEU A 1 87 ? 17.625 -0.813 -15.384 1.00 93.44 87 LEU A N 1
ATOM 685 C CA . LEU A 1 87 ? 18.970 -0.303 -15.630 1.00 93.44 87 LEU A CA 1
ATOM 686 C C . LEU A 1 87 ? 19.872 -1.451 -16.093 1.00 93.44 87 LEU A C 1
ATOM 688 O O . LEU A 1 87 ? 20.469 -1.374 -17.166 1.00 93.44 87 LEU A O 1
ATOM 692 N N . THR A 1 88 ? 19.895 -2.552 -15.337 1.00 94.75 88 THR A N 1
ATOM 693 C CA . THR A 1 88 ? 20.700 -3.738 -15.667 1.00 94.75 88 THR A CA 1
ATOM 694 C C . THR A 1 88 ? 20.268 -4.395 -16.984 1.00 94.75 88 THR A C 1
ATOM 696 O O . THR A 1 88 ? 21.111 -4.790 -17.787 1.00 94.75 88 THR A O 1
ATOM 699 N N . CYS A 1 89 ? 18.963 -4.492 -17.257 1.00 92.25 89 CYS A N 1
ATOM 700 C CA . CYS A 1 89 ? 18.445 -5.047 -18.511 1.00 92.25 89 CYS A CA 1
ATOM 701 C C . CYS A 1 89 ? 18.509 -4.052 -19.691 1.00 92.25 89 CYS A C 1
ATOM 703 O O . CYS A 1 89 ? 18.066 -4.392 -20.789 1.00 92.25 89 CYS A O 1
ATOM 705 N N . GLY A 1 90 ? 19.022 -2.830 -19.489 1.00 89.94 90 GLY A N 1
ATOM 706 C CA . GLY A 1 90 ? 19.174 -1.820 -20.542 1.00 89.94 90 GLY A CA 1
ATOM 707 C C . GLY A 1 90 ? 17.859 -1.218 -21.053 1.00 89.94 90 GLY A C 1
ATOM 708 O O . GLY A 1 90 ? 17.812 -0.716 -22.175 1.00 89.94 90 GLY A O 1
ATOM 709 N N . ALA A 1 91 ? 16.787 -1.274 -20.260 1.00 86.38 91 ALA A N 1
ATOM 710 C CA . ALA A 1 91 ? 15.499 -0.662 -20.582 1.00 86.38 91 ALA A CA 1
ATOM 711 C C . ALA A 1 91 ? 15.493 0.865 -20.374 1.00 86.38 91 ALA A C 1
ATOM 713 O O . ALA A 1 91 ? 14.689 1.557 -20.997 1.00 86.38 91 ALA A O 1
ATOM 714 N N . CYS A 1 92 ? 16.379 1.398 -19.526 1.00 88.06 92 CYS A N 1
ATOM 715 C CA . CYS A 1 92 ? 16.589 2.835 -19.349 1.00 88.06 92 CYS A CA 1
ATOM 716 C C . CYS A 1 92 ? 18.058 3.162 -19.018 1.00 88.06 92 CYS A C 1
ATOM 718 O O . CYS A 1 92 ? 18.883 2.270 -18.816 1.00 88.06 92 CYS A O 1
ATOM 720 N N . ARG A 1 93 ? 18.394 4.458 -18.977 1.00 89.75 93 ARG A N 1
ATOM 721 C CA . ARG A 1 93 ? 19.709 4.978 -18.559 1.00 89.75 93 ARG A CA 1
ATOM 722 C C . ARG A 1 93 ? 19.542 5.923 -17.373 1.00 89.75 93 ARG A C 1
ATOM 724 O O . ARG A 1 93 ? 18.670 6.787 -17.421 1.00 89.75 93 ARG A O 1
ATOM 731 N N . ASN A 1 94 ? 20.389 5.811 -16.347 1.00 86.50 94 ASN A N 1
ATOM 732 C CA . ASN A 1 94 ? 20.398 6.749 -15.218 1.00 86.50 94 ASN A CA 1
ATOM 733 C C . ASN A 1 94 ? 21.266 7.984 -15.523 1.00 86.50 94 ASN A C 1
ATOM 735 O O . ASN A 1 94 ? 22.341 8.163 -14.957 1.00 86.50 94 ASN A O 1
ATOM 739 N N . SER A 1 95 ? 20.815 8.827 -16.454 1.00 86.19 95 SER A N 1
ATOM 740 C CA . SER A 1 95 ? 21.535 10.047 -16.857 1.00 86.19 95 SER A CA 1
ATOM 741 C C . SER A 1 95 ? 21.551 11.139 -15.782 1.00 86.19 95 SER A C 1
ATOM 743 O O . SER A 1 95 ? 22.403 12.020 -15.820 1.00 86.19 95 SER A O 1
ATOM 745 N N . ILE A 1 96 ? 20.620 11.084 -14.827 1.00 84.81 96 ILE A N 1
ATOM 746 C CA . ILE A 1 96 ? 20.468 12.081 -13.760 1.00 84.81 96 ILE A CA 1
ATOM 747 C C . ILE A 1 96 ? 21.308 11.769 -12.514 1.00 84.81 96 ILE A C 1
ATOM 749 O O . ILE A 1 96 ? 21.415 12.619 -11.637 1.00 84.81 96 ILE A O 1
ATOM 753 N N . GLY A 1 97 ? 21.862 10.555 -12.402 1.00 84.56 97 GLY A N 1
ATOM 754 C CA . GLY A 1 97 ? 22.653 10.121 -11.244 1.00 84.56 97 GLY A CA 1
ATOM 755 C C . GLY A 1 97 ? 21.868 10.029 -9.929 1.00 84.56 97 GLY A C 1
ATOM 756 O O . GLY A 1 97 ? 22.471 9.920 -8.865 1.00 84.56 97 GLY A O 1
ATOM 757 N N . ARG A 1 98 ? 20.529 10.078 -9.980 1.00 85.44 98 ARG A N 1
ATOM 758 C CA . ARG A 1 98 ? 19.652 9.975 -8.805 1.00 85.44 98 ARG A CA 1
ATOM 759 C C . ARG A 1 98 ? 19.222 8.526 -8.607 1.00 85.44 98 ARG A C 1
ATOM 761 O O . ARG A 1 98 ? 18.931 7.824 -9.573 1.00 85.44 98 ARG A O 1
ATOM 768 N N . ALA A 1 99 ? 19.140 8.103 -7.354 1.00 87.44 99 ALA A N 1
ATOM 769 C CA . ALA A 1 99 ? 18.593 6.816 -6.951 1.00 87.44 99 ALA A CA 1
ATOM 770 C C . ALA A 1 99 ? 17.814 6.992 -5.644 1.00 87.44 99 ALA A C 1
ATOM 772 O O . ALA A 1 99 ? 18.214 7.780 -4.788 1.00 87.44 99 ALA A O 1
ATOM 773 N N . LEU A 1 100 ? 16.695 6.282 -5.502 1.00 87.00 100 LEU A N 1
ATOM 774 C CA . LEU A 1 100 ? 16.002 6.184 -4.216 1.00 87.00 100 LEU A CA 1
ATOM 775 C C . LEU A 1 100 ? 16.672 5.077 -3.394 1.00 87.00 100 LEU A C 1
ATOM 777 O O . LEU A 1 100 ? 16.994 4.039 -3.974 1.00 87.00 100 LEU A O 1
ATOM 781 N N . PRO A 1 101 ? 16.812 5.229 -2.064 1.00 87.12 101 PRO A N 1
ATOM 782 C CA . PRO A 1 101 ? 17.339 4.165 -1.209 1.00 87.12 101 PRO A CA 1
ATOM 783 C C . PRO A 1 101 ? 16.557 2.856 -1.346 1.00 87.12 101 PRO A C 1
ATOM 785 O O . PRO A 1 101 ? 17.148 1.780 -1.350 1.00 87.12 101 PRO A O 1
ATOM 788 N N . LEU A 1 102 ? 15.233 2.965 -1.488 1.00 87.75 102 LEU A N 1
ATOM 789 C CA . LEU A 1 102 ? 14.323 1.855 -1.741 1.00 87.75 102 LEU A CA 1
ATOM 790 C C . LEU A 1 102 ? 13.429 2.203 -2.930 1.00 87.75 102 LEU A C 1
ATOM 792 O O . LEU A 1 102 ? 12.619 3.127 -2.874 1.00 87.75 102 LEU A O 1
ATOM 796 N N . ALA A 1 103 ? 13.598 1.474 -4.029 1.00 88.81 103 ALA A N 1
ATOM 797 C CA . ALA A 1 103 ? 12.804 1.664 -5.232 1.00 88.81 103 ALA A CA 1
ATOM 798 C C . ALA A 1 103 ? 11.457 0.941 -5.109 1.00 88.81 103 ALA A C 1
ATOM 800 O O . ALA A 1 103 ? 11.418 -0.235 -4.761 1.00 88.81 103 ALA A O 1
ATOM 801 N N . LEU A 1 104 ? 10.359 1.620 -5.447 1.00 90.75 104 LEU A N 1
ATOM 802 C CA . LEU A 1 104 ? 9.025 1.021 -5.456 1.00 90.75 104 LEU A CA 1
ATOM 803 C C . LEU A 1 104 ? 8.868 0.036 -6.636 1.00 90.75 104 LEU A C 1
ATOM 805 O O . LEU A 1 104 ? 9.018 0.471 -7.783 1.00 90.75 104 LEU A O 1
ATOM 809 N N . PRO A 1 105 ? 8.542 -1.253 -6.397 1.00 89.12 105 PRO A N 1
ATOM 810 C CA . PRO A 1 105 ? 8.150 -2.189 -7.451 1.00 89.12 105 PRO A CA 1
ATOM 811 C C . PRO A 1 105 ? 6.978 -1.659 -8.295 1.00 89.12 105 PRO A C 1
ATOM 813 O O . PRO A 1 105 ? 6.039 -1.113 -7.714 1.00 89.12 105 PRO A O 1
ATOM 816 N N . PRO A 1 106 ? 6.944 -1.865 -9.629 1.00 84.75 106 PRO A N 1
ATOM 817 C CA . PRO A 1 106 ? 5.936 -1.254 -10.500 1.00 84.75 106 PRO A CA 1
ATOM 818 C C . PRO A 1 106 ? 4.507 -1.665 -10.140 1.00 84.75 106 PRO A C 1
ATOM 820 O O . PRO A 1 106 ? 3.605 -0.836 -10.153 1.00 84.75 106 PRO A O 1
ATOM 823 N N . ILE A 1 107 ? 4.316 -2.921 -9.724 1.00 83.94 107 ILE A N 1
ATOM 824 C CA . ILE A 1 107 ? 3.015 -3.429 -9.267 1.00 83.94 107 ILE A CA 1
ATOM 825 C C . ILE A 1 107 ? 2.469 -2.645 -8.062 1.00 83.94 107 ILE A C 1
ATOM 827 O O . ILE A 1 107 ? 1.260 -2.529 -7.914 1.00 83.94 107 ILE A O 1
ATOM 831 N N . LEU A 1 108 ? 3.345 -2.064 -7.232 1.00 89.56 108 LEU A N 1
ATOM 832 C CA . LEU A 1 108 ? 2.983 -1.271 -6.054 1.00 89.56 108 LEU A CA 1
ATOM 833 C C . LEU A 1 108 ? 2.795 0.221 -6.356 1.00 89.56 108 LEU A C 1
ATOM 835 O O . LEU A 1 108 ? 2.327 0.957 -5.486 1.00 89.56 108 LEU A O 1
ATOM 839 N N . GLU A 1 109 ? 3.093 0.685 -7.575 1.00 86.19 109 GLU A N 1
ATOM 840 C CA . GLU A 1 109 ? 2.879 2.087 -7.968 1.00 86.19 109 GLU A CA 1
ATOM 841 C C . GLU A 1 109 ? 1.391 2.479 -7.862 1.00 86.19 109 GLU A C 1
ATOM 843 O O . GLU A 1 109 ? 1.068 3.625 -7.540 1.00 86.19 109 GLU A O 1
ATOM 848 N N . ASP A 1 110 ? 0.483 1.508 -7.993 1.00 82.88 110 ASP A N 1
ATOM 849 C CA . ASP A 1 110 ? -0.965 1.685 -7.855 1.00 82.88 110 ASP A CA 1
ATOM 850 C C . ASP A 1 110 ? -1.449 2.032 -6.439 1.00 82.88 110 ASP A C 1
ATOM 852 O O . ASP A 1 110 ? -2.515 2.644 -6.290 1.00 82.88 110 ASP A O 1
ATOM 856 N N . ILE A 1 111 ? -0.655 1.700 -5.418 1.00 89.94 111 ILE A N 1
ATOM 857 C CA . ILE A 1 111 ? -0.881 2.079 -4.017 1.00 89.94 111 ILE A CA 1
ATOM 858 C C . ILE A 1 111 ? 0.197 3.019 -3.475 1.00 89.94 111 ILE A C 1
ATOM 860 O O . ILE A 1 111 ? 0.272 3.245 -2.273 1.00 89.94 111 ILE A O 1
ATOM 864 N N . SER A 1 112 ? 1.002 3.631 -4.345 1.00 91.19 112 SER A N 1
ATOM 865 C CA . SER A 1 112 ? 2.042 4.593 -3.944 1.00 91.19 112 SER A CA 1
ATOM 866 C C . SER A 1 112 ? 1.522 5.710 -3.031 1.00 91.19 112 SER A C 1
ATOM 868 O O . SER A 1 112 ? 2.239 6.187 -2.161 1.00 91.19 112 SER A O 1
ATOM 870 N N . TRP A 1 113 ? 0.248 6.076 -3.169 1.00 91.31 113 TRP A N 1
ATOM 871 C CA . TRP A 1 113 ? -0.419 7.112 -2.384 1.00 91.31 113 TRP A CA 1
ATOM 872 C C . TRP A 1 113 ? -0.541 6.817 -0.877 1.00 91.31 113 TRP A C 1
ATOM 874 O O . TRP A 1 113 ? -0.738 7.761 -0.113 1.00 91.31 113 TRP A O 1
ATOM 884 N N . VAL A 1 114 ? -0.445 5.555 -0.423 1.00 94.88 114 VAL A N 1
ATOM 885 C CA . VAL A 1 114 ? -0.403 5.246 1.026 1.00 94.88 114 VAL A CA 1
ATOM 886 C C . VAL A 1 114 ? 1.000 5.356 1.618 1.00 94.88 114 VAL A C 1
ATOM 888 O O . VAL A 1 114 ? 1.134 5.445 2.837 1.00 94.88 114 VAL A O 1
ATOM 891 N N . ILE A 1 115 ? 2.044 5.335 0.788 1.00 95.56 115 ILE A N 1
ATOM 892 C CA . ILE A 1 115 ? 3.433 5.287 1.247 1.00 95.56 115 ILE A CA 1
ATOM 893 C C . ILE A 1 115 ? 3.797 6.608 1.928 1.00 95.56 115 ILE A C 1
ATOM 895 O O . ILE A 1 115 ? 3.506 7.692 1.424 1.00 95.56 115 ILE A O 1
ATOM 899 N N . GLY A 1 116 ? 4.433 6.508 3.091 1.00 95.81 116 GLY A N 1
ATOM 900 C CA . GLY A 1 116 ? 4.846 7.652 3.892 1.00 95.81 116 GLY A CA 1
ATOM 901 C C . GLY A 1 116 ? 4.731 7.395 5.389 1.00 95.81 116 GLY A C 1
ATOM 902 O O . GLY A 1 116 ? 4.157 6.400 5.837 1.00 95.81 116 GLY A O 1
ATOM 903 N N . LYS A 1 117 ? 5.252 8.347 6.164 1.00 97.62 117 LYS A N 1
ATOM 904 C CA . LYS A 1 117 ? 4.939 8.473 7.589 1.00 97.62 117 LYS A CA 1
ATOM 905 C C . LYS A 1 117 ? 3.790 9.442 7.764 1.00 97.62 117 LYS A C 1
ATOM 907 O O . LYS A 1 117 ? 3.851 10.587 7.317 1.00 97.62 117 LYS A O 1
ATOM 912 N N . TRP A 1 118 ? 2.773 8.981 8.465 1.00 97.69 118 TRP A N 1
ATOM 913 C CA . TRP A 1 118 ? 1.510 9.658 8.673 1.00 97.69 118 TRP A CA 1
ATOM 914 C C . TRP A 1 118 ? 1.272 9.802 10.168 1.00 97.69 118 TRP A C 1
ATOM 916 O O . TRP A 1 118 ? 1.275 8.811 10.892 1.00 97.69 118 TRP A O 1
ATOM 926 N N . GLU A 1 119 ? 1.049 11.020 10.648 1.00 96.75 119 GLU A N 1
ATOM 927 C CA . GLU A 1 119 ? 0.776 11.271 12.063 1.00 96.75 119 GLU A CA 1
ATOM 928 C C . GLU A 1 119 ? -0.671 11.707 12.298 1.00 96.75 119 GLU A C 1
ATOM 930 O O . GLU A 1 119 ? -1.274 12.403 11.477 1.00 96.75 119 GLU A O 1
ATOM 935 N N . THR A 1 120 ? -1.220 11.331 13.449 1.00 93.69 120 THR A N 1
ATOM 936 C CA . THR A 1 120 ? -2.505 11.829 13.940 1.00 93.69 120 THR A CA 1
ATOM 937 C C . THR A 1 120 ? -2.493 11.936 15.464 1.00 93.69 120 THR A C 1
ATOM 939 O O . THR A 1 120 ? -1.704 11.287 16.155 1.00 93.69 120 THR A O 1
ATOM 942 N N . THR A 1 121 ? -3.369 12.778 16.003 1.00 92.12 121 THR A N 1
ATOM 943 C CA . THR A 1 121 ? -3.642 12.874 17.441 1.00 92.12 121 THR A CA 1
ATOM 944 C C . THR A 1 121 ? -5.136 12.673 17.641 1.00 92.12 121 THR A C 1
ATOM 946 O O . THR A 1 121 ? -5.937 13.340 16.993 1.00 92.12 121 THR A O 1
ATOM 949 N N . GLN A 1 122 ? -5.492 11.726 18.502 1.00 88.00 122 GLN A N 1
ATOM 950 C CA . GLN A 1 122 ? -6.861 11.425 18.901 1.00 88.00 122 GLN A CA 1
ATOM 951 C C . GLN A 1 122 ? -7.020 11.827 20.367 1.00 88.00 122 GLN A C 1
ATOM 953 O O . GLN A 1 122 ? -6.392 11.245 21.251 1.00 88.00 122 GLN A O 1
ATOM 958 N N . ASP A 1 123 ? -7.817 12.860 20.616 1.00 81.38 123 ASP A N 1
ATOM 959 C CA . ASP A 1 123 ? -8.079 13.425 21.939 1.00 81.38 123 ASP A CA 1
ATOM 960 C C . ASP A 1 123 ? -9.548 13.862 22.065 1.00 81.38 123 ASP A C 1
ATOM 962 O O . ASP A 1 123 ? -10.356 13.642 21.162 1.00 81.38 123 ASP A O 1
ATOM 966 N N . SER A 1 124 ? -9.908 14.485 23.191 1.00 72.12 124 SER A N 1
ATOM 967 C CA . SER A 1 124 ? -11.281 14.917 23.485 1.00 72.12 124 SER A CA 1
ATOM 968 C C . SER A 1 124 ? -11.835 15.984 22.537 1.00 72.12 124 SER A C 1
ATOM 970 O O . SER A 1 124 ? -13.014 16.305 22.636 1.00 72.12 124 SER A O 1
ATOM 972 N N . SER A 1 125 ? -11.014 16.558 21.651 1.00 69.88 125 SER A N 1
ATOM 973 C CA . SER A 1 125 ? -11.462 17.525 20.642 1.00 69.88 125 SER A CA 1
ATOM 974 C C . SER A 1 125 ? -11.953 16.872 19.344 1.00 69.88 125 SER A C 1
ATOM 976 O O . SER A 1 125 ? -12.500 17.565 18.489 1.00 69.88 125 SER A O 1
ATOM 978 N N . ASN A 1 126 ? -11.787 15.553 19.193 1.00 67.50 126 ASN A N 1
ATOM 979 C CA . ASN A 1 126 ? -12.208 14.807 18.011 1.00 67.50 126 ASN A CA 1
ATOM 980 C C . ASN A 1 126 ? -13.461 13.963 18.298 1.00 67.50 126 ASN A C 1
ATOM 982 O O . ASN A 1 126 ? -13.547 13.280 19.322 1.00 67.50 126 ASN A O 1
ATOM 986 N N . ASP A 1 127 ? -14.418 13.970 17.362 1.00 58.84 127 ASP A N 1
ATOM 987 C CA . ASP A 1 127 ? -15.534 13.020 17.359 1.00 58.84 127 ASP A CA 1
ATOM 988 C C . ASP A 1 127 ? -14.956 11.593 17.360 1.00 58.84 127 ASP A C 1
ATOM 990 O O . ASP A 1 127 ? -14.077 11.298 16.552 1.00 58.84 127 ASP A O 1
ATOM 994 N N . PHE A 1 128 ? -15.449 10.711 18.239 1.00 61.75 128 PHE A N 1
ATOM 995 C CA . PHE A 1 128 ? -14.956 9.333 18.473 1.00 61.75 128 PHE A CA 1
ATOM 996 C C . PHE A 1 128 ? -13.735 9.183 19.402 1.00 61.75 128 PHE A C 1
ATOM 998 O O . PHE A 1 128 ? -12.874 8.332 19.165 1.00 61.75 128 PHE A O 1
ATOM 1005 N N . TYR A 1 129 ? -13.724 9.963 20.492 1.00 64.56 129 TYR A N 1
ATOM 1006 C CA . TYR A 1 129 ? -12.821 9.833 21.645 1.00 64.56 129 TYR A CA 1
ATOM 1007 C C . TYR A 1 129 ? -12.467 8.374 21.968 1.00 64.56 129 TYR A C 1
ATOM 1009 O O . TYR A 1 129 ? -13.357 7.531 22.092 1.00 64.56 129 TYR A O 1
ATOM 1017 N N . ASP A 1 130 ? -11.167 8.108 22.114 1.00 65.81 130 ASP A N 1
ATOM 1018 C CA . ASP A 1 130 ? -10.609 6.854 22.618 1.00 65.81 130 ASP A CA 1
ATOM 1019 C C . ASP A 1 130 ? -11.205 5.604 21.976 1.00 65.81 130 ASP A C 1
ATOM 1021 O O . ASP A 1 130 ? -11.543 4.671 22.685 1.00 65.81 130 ASP A O 1
ATOM 1025 N N . ASN A 1 131 ? -11.401 5.561 20.661 1.00 80.94 131 ASN A N 1
ATOM 1026 C CA . ASN A 1 131 ? -11.631 4.290 19.984 1.00 80.94 131 ASN A CA 1
ATOM 1027 C C . ASN A 1 131 ? -10.437 3.995 19.089 1.00 80.94 131 ASN A C 1
ATOM 1029 O O . ASN A 1 131 ? -10.089 4.756 18.181 1.00 80.94 131 ASN A O 1
ATOM 1033 N N . ARG A 1 132 ? -9.786 2.869 19.365 1.00 86.06 132 ARG A N 1
ATOM 1034 C CA . ARG A 1 132 ? -8.655 2.374 18.592 1.00 86.06 132 ARG A CA 1
ATOM 1035 C C . ARG A 1 132 ? -8.822 0.889 18.308 1.00 86.06 132 ARG A C 1
ATOM 1037 O O . ARG A 1 132 ? -9.177 0.112 19.190 1.00 86.06 132 ARG A O 1
ATOM 1044 N N . PHE A 1 133 ? -8.516 0.511 17.074 1.00 85.62 133 PHE A N 1
ATOM 1045 C CA . PHE A 1 133 ? -8.438 -0.875 16.634 1.00 85.62 133 PHE A CA 1
ATOM 1046 C C . PHE A 1 133 ? -6.980 -1.374 16.645 1.00 85.62 133 PHE A C 1
ATOM 1048 O O . PHE A 1 133 ? -6.092 -0.579 16.331 1.00 85.62 133 PHE A O 1
ATOM 1055 N N . PRO A 1 134 ? -6.719 -2.654 16.983 1.00 85.44 134 PRO A N 1
ATOM 1056 C CA . PRO A 1 134 ? -7.680 -3.641 17.496 1.00 85.44 134 PRO A CA 1
ATOM 1057 C C . PRO A 1 134 ? -7.954 -3.499 19.001 1.00 85.44 134 PRO A C 1
ATOM 1059 O O . PRO A 1 134 ? -8.977 -3.969 19.492 1.00 85.44 134 PRO A O 1
ATOM 1062 N N . ARG A 1 135 ? -7.059 -2.841 19.746 1.00 88.19 135 ARG A N 1
ATOM 1063 C CA . ARG A 1 135 ? -7.204 -2.594 21.186 1.00 88.19 135 ARG A CA 1
ATOM 1064 C C . ARG A 1 135 ? -7.178 -1.107 21.486 1.00 88.19 135 ARG A C 1
ATOM 1066 O O . ARG A 1 135 ? -6.379 -0.358 20.910 1.00 88.19 135 ARG A O 1
ATOM 1073 N N . ASN A 1 136 ? -8.037 -0.720 22.423 1.00 87.81 136 ASN A N 1
ATOM 1074 C CA . ASN A 1 136 ? -8.201 0.667 22.794 1.00 87.81 136 ASN A CA 1
ATOM 1075 C C . ASN A 1 136 ? -7.044 1.212 23.646 1.00 87.81 136 ASN A C 1
ATOM 1077 O O . ASN A 1 136 ? -6.377 0.454 24.349 1.00 87.81 136 ASN A O 1
ATOM 1081 N N . ILE A 1 137 ? -6.841 2.532 23.608 1.00 87.75 137 ILE A N 1
ATOM 1082 C CA . ILE A 1 137 ? -6.012 3.266 24.569 1.00 87.75 137 ILE A CA 1
ATOM 1083 C C . ILE A 1 137 ? -6.879 4.350 25.204 1.00 87.75 137 ILE A C 1
ATOM 1085 O O . ILE A 1 137 ? -7.177 5.359 24.565 1.00 87.75 137 ILE A O 1
ATOM 1089 N N . ASP A 1 138 ? -7.236 4.158 26.469 1.00 82.75 138 ASP A N 1
ATOM 1090 C CA . ASP A 1 138 ? -8.036 5.136 27.199 1.00 82.75 138 ASP A CA 1
ATOM 1091 C C . ASP A 1 138 ? -7.234 6.422 27.452 1.00 82.75 138 ASP A C 1
ATOM 1093 O O . ASP A 1 138 ? -6.053 6.408 27.822 1.00 82.75 138 ASP A O 1
ATOM 1097 N N . GLY A 1 139 ? -7.904 7.559 27.329 1.00 81.25 139 GLY A N 1
ATOM 1098 C CA . GLY A 1 139 ? -7.366 8.882 27.588 1.00 81.25 139 GLY A CA 1
ATOM 1099 C C . GLY A 1 139 ? -6.797 9.633 26.389 1.00 81.25 139 GLY A C 1
ATOM 1100 O O . GLY A 1 139 ? -6.206 10.691 26.599 1.00 81.25 139 GLY A O 1
ATOM 1101 N N . GLY A 1 140 ? -6.958 9.128 25.175 1.00 88.56 140 GLY A N 1
ATOM 1102 C CA . GLY A 1 140 ? -6.426 9.704 23.950 1.00 88.56 140 GLY A CA 1
ATOM 1103 C C . GLY A 1 140 ? -5.003 9.239 23.662 1.00 88.56 140 GLY A C 1
ATOM 1104 O O . GLY A 1 140 ? -4.253 8.815 24.552 1.00 88.56 140 GLY A O 1
ATOM 1105 N N . TYR A 1 141 ? -4.612 9.324 22.395 1.00 92.25 141 TYR A N 1
ATOM 1106 C CA . TYR A 1 141 ? -3.328 8.836 21.912 1.00 92.25 141 TYR A CA 1
ATOM 1107 C C . TYR A 1 141 ? -2.804 9.651 20.726 1.00 92.25 141 TYR A C 1
ATOM 1109 O O . TYR A 1 141 ? -3.554 10.209 19.928 1.00 92.25 141 TYR A O 1
ATOM 1117 N N . LYS A 1 142 ? -1.479 9.693 20.596 1.00 93.94 142 LYS A N 1
ATOM 1118 C CA . LYS A 1 142 ? -0.792 10.094 19.363 1.00 93.94 142 LYS A CA 1
ATOM 1119 C C . LYS A 1 142 ? -0.423 8.842 18.594 1.00 93.94 142 LYS A C 1
ATOM 1121 O O . LYS A 1 142 ? 0.064 7.897 19.209 1.00 93.94 142 LYS A O 1
ATOM 1126 N N . GLU A 1 143 ? -0.624 8.833 17.285 1.00 95.00 143 GLU A N 1
ATOM 1127 C CA . GLU A 1 143 ? -0.328 7.674 16.447 1.00 95.00 143 GLU A CA 1
ATOM 1128 C C . GLU A 1 143 ? 0.501 8.055 15.223 1.00 95.00 143 GLU A C 1
ATOM 1130 O O . GLU A 1 143 ? 0.251 9.075 14.583 1.00 95.00 143 GLU A O 1
ATOM 1135 N N . ILE A 1 144 ? 1.478 7.206 14.913 1.00 97.94 144 ILE A N 1
ATOM 1136 C CA . ILE A 1 144 ? 2.251 7.229 13.675 1.00 97.94 144 ILE A CA 1
ATOM 1137 C C . ILE A 1 144 ? 1.910 5.954 12.904 1.00 97.94 144 ILE A C 1
ATOM 1139 O O . ILE A 1 144 ? 2.158 4.854 13.399 1.00 97.94 144 ILE A O 1
ATOM 1143 N N . LEU A 1 145 ? 1.353 6.118 11.707 1.00 98.12 145 LEU A N 1
ATOM 1144 C CA . LEU A 1 145 ? 1.211 5.086 10.687 1.00 98.12 145 LEU A CA 1
ATOM 1145 C C . LEU A 1 145 ? 2.374 5.244 9.700 1.00 98.12 145 LEU A C 1
ATOM 1147 O O . LEU A 1 145 ? 2.488 6.259 9.022 1.00 98.12 145 LEU A O 1
ATOM 1151 N N . ASP A 1 146 ? 3.250 4.254 9.649 1.00 98.25 146 ASP A N 1
ATOM 1152 C CA . ASP A 1 146 ? 4.438 4.228 8.801 1.00 98.25 146 ASP A CA 1
ATOM 1153 C C . ASP A 1 146 ? 4.278 3.108 7.770 1.00 98.25 146 ASP A C 1
ATOM 1155 O O . ASP A 1 146 ? 4.216 1.930 8.132 1.00 98.25 146 ASP A O 1
ATOM 1159 N N . ILE A 1 147 ? 4.144 3.486 6.498 1.00 97.81 147 ILE A N 1
ATOM 1160 C CA . ILE A 1 147 ? 4.013 2.563 5.369 1.00 97.81 147 ILE A CA 1
ATOM 1161 C C . ILE A 1 147 ? 5.204 2.793 4.448 1.00 97.81 147 ILE A C 1
ATOM 1163 O O . ILE A 1 147 ? 5.345 3.867 3.858 1.00 97.81 147 ILE A O 1
ATOM 1167 N N . MET A 1 148 ? 6.044 1.773 4.297 1.00 95.50 148 MET A N 1
ATOM 1168 C CA . MET A 1 148 ? 7.297 1.877 3.554 1.00 95.50 148 MET A CA 1
ATOM 1169 C C . MET A 1 148 ? 7.518 0.709 2.600 1.00 95.50 148 MET A C 1
ATOM 1171 O O . MET A 1 148 ? 6.994 -0.390 2.779 1.00 95.50 148 MET A O 1
ATOM 1175 N N . VAL A 1 149 ? 8.344 0.952 1.586 1.00 93.50 149 VAL A N 1
ATOM 1176 C CA . VAL A 1 149 ? 8.775 -0.074 0.635 1.00 93.50 149 VAL A CA 1
ATOM 1177 C C . VAL A 1 149 ? 9.605 -1.136 1.359 1.00 93.50 149 VAL A C 1
ATOM 1179 O O . VAL A 1 149 ? 10.457 -0.810 2.183 1.00 93.50 149 VAL A O 1
ATOM 1182 N N . THR A 1 150 ? 9.367 -2.412 1.059 1.00 90.88 150 THR A N 1
ATOM 1183 C CA . THR A 1 150 ? 10.181 -3.510 1.592 1.00 90.88 150 THR A CA 1
ATOM 1184 C C . THR A 1 150 ? 11.556 -3.532 0.919 1.00 90.88 150 THR A C 1
ATOM 1186 O O . THR A 1 150 ? 11.656 -3.438 -0.301 1.00 90.88 150 THR A O 1
ATOM 1189 N N . GLU A 1 151 ? 12.624 -3.696 1.706 1.00 86.25 151 GLU A N 1
ATOM 1190 C CA . GLU A 1 151 ? 14.004 -3.703 1.195 1.00 86.25 151 GLU A CA 1
ATOM 1191 C C . GLU A 1 151 ? 14.283 -4.840 0.206 1.00 86.25 151 GLU A C 1
ATOM 1193 O O . GLU A 1 151 ? 14.986 -4.656 -0.789 1.00 86.25 151 GLU A O 1
ATOM 1198 N N . VAL A 1 152 ? 13.733 -6.020 0.487 1.00 82.00 152 VAL A N 1
ATOM 1199 C CA . VAL A 1 152 ? 13.839 -7.198 -0.372 1.00 82.00 152 VAL A CA 1
ATOM 1200 C C . VAL A 1 152 ? 12.427 -7.585 -0.803 1.00 82.00 152 VAL A C 1
ATOM 1202 O O . VAL A 1 152 ? 11.755 -8.327 -0.085 1.00 82.00 152 VAL A O 1
ATOM 1205 N N . PRO A 1 153 ? 11.934 -7.050 -1.932 1.00 81.88 153 PRO A N 1
ATOM 1206 C CA . PRO A 1 153 ? 10.601 -7.375 -2.410 1.00 81.88 153 PRO A CA 1
ATOM 1207 C C . PRO A 1 153 ? 10.494 -8.865 -2.758 1.00 81.88 153 PRO A C 1
ATOM 1209 O O . PRO A 1 153 ? 11.398 -9.452 -3.356 1.00 81.88 153 PRO A O 1
ATOM 1212 N N . SER A 1 154 ? 9.376 -9.483 -2.381 1.00 83.31 154 SER A N 1
ATOM 1213 C CA . SER A 1 154 ? 9.043 -10.845 -2.796 1.00 83.31 154 SER A CA 1
ATOM 121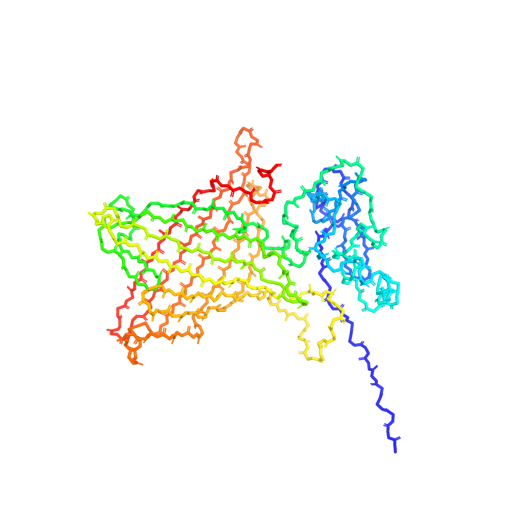4 C C . SER A 1 154 ? 8.755 -10.899 -4.295 1.00 83.31 154 SER A C 1
ATOM 1216 O O . SER A 1 154 ? 8.225 -9.955 -4.881 1.00 83.31 154 SER A O 1
ATOM 1218 N N . PHE A 1 155 ? 9.075 -12.037 -4.909 1.00 78.38 155 PHE A N 1
ATOM 1219 C CA . PHE A 1 155 ? 8.724 -12.306 -6.299 1.00 78.38 155 PHE A CA 1
ATOM 1220 C C . PHE A 1 155 ? 7.196 -12.369 -6.462 1.00 78.38 155 PHE A C 1
ATOM 1222 O O . PHE A 1 155 ? 6.506 -12.852 -5.566 1.00 78.38 155 PHE A O 1
ATOM 1229 N N . ASP A 1 156 ? 6.687 -11.900 -7.605 1.00 75.19 156 ASP A N 1
ATOM 1230 C CA . ASP A 1 156 ? 5.261 -11.819 -7.977 1.00 75.19 156 ASP A CA 1
ATOM 1231 C C . ASP A 1 156 ? 4.391 -10.866 -7.127 1.00 75.19 156 ASP A C 1
ATOM 1233 O O . ASP A 1 156 ? 3.756 -9.957 -7.666 1.00 75.19 156 ASP A O 1
ATOM 1237 N N . ARG A 1 157 ? 4.378 -11.020 -5.801 1.00 82.56 157 ARG A N 1
ATOM 1238 C CA . ARG A 1 157 ? 3.548 -10.225 -4.878 1.00 82.56 157 ARG A CA 1
ATOM 1239 C C . ARG A 1 157 ? 4.401 -9.563 -3.792 1.00 82.56 157 ARG A C 1
ATOM 1241 O O . ARG A 1 157 ? 4.393 -10.013 -2.647 1.00 82.56 157 ARG A O 1
ATOM 1248 N N . PRO A 1 158 ? 5.159 -8.504 -4.128 1.00 89.25 158 PRO A N 1
ATOM 1249 C CA . PRO A 1 158 ? 5.850 -7.722 -3.115 1.00 89.25 158 PRO A CA 1
ATOM 1250 C C . PRO A 1 158 ? 4.835 -7.009 -2.210 1.00 89.25 158 PRO A C 1
ATOM 1252 O O . PRO A 1 158 ? 3.788 -6.563 -2.676 1.00 89.25 158 PRO A O 1
ATOM 1255 N N . GLY A 1 159 ? 5.149 -6.898 -0.921 1.00 93.38 159 GLY A N 1
ATOM 1256 C CA . GLY A 1 159 ? 4.375 -6.106 0.034 1.00 93.38 159 GLY A CA 1
ATOM 1257 C C . GLY A 1 159 ? 4.993 -4.733 0.295 1.00 93.38 159 GLY A C 1
ATOM 1258 O O . GLY A 1 159 ? 6.113 -4.445 -0.129 1.00 93.38 159 GLY A O 1
ATOM 1259 N N . LEU A 1 160 ? 4.260 -3.894 1.022 1.00 96.19 160 LEU A N 1
ATOM 1260 C CA . LEU A 1 160 ? 4.811 -2.756 1.757 1.00 96.19 160 LEU A CA 1
ATOM 1261 C C . LEU A 1 160 ? 4.807 -3.104 3.242 1.00 96.19 160 LEU A C 1
ATOM 1263 O O . LEU A 1 160 ? 3.826 -3.657 3.742 1.00 96.19 160 LEU A O 1
ATOM 1267 N N . ASN A 1 161 ? 5.868 -2.744 3.952 1.00 97.00 161 ASN A N 1
ATOM 1268 C CA . ASN A 1 161 ? 5.917 -2.904 5.398 1.00 97.00 161 ASN A CA 1
ATOM 1269 C C . ASN A 1 161 ? 5.014 -1.856 6.051 1.00 97.00 161 ASN A C 1
ATOM 1271 O O . ASN A 1 161 ? 5.053 -0.680 5.681 1.00 97.00 161 ASN A O 1
ATOM 1275 N N . VAL A 1 162 ? 4.240 -2.280 7.046 1.00 98.00 162 VAL A N 1
ATOM 1276 C CA . VAL A 1 162 ? 3.355 -1.414 7.825 1.00 98.00 162 VAL A CA 1
ATOM 1277 C C . VAL A 1 162 ? 3.775 -1.462 9.287 1.00 98.00 162 VAL A C 1
ATOM 1279 O O . VAL A 1 162 ? 3.939 -2.533 9.869 1.00 98.00 162 VAL A O 1
ATOM 1282 N N . SER A 1 163 ? 3.927 -0.289 9.891 1.00 98.12 163 SER A N 1
ATOM 1283 C CA . SER A 1 163 ? 4.129 -0.118 11.325 1.00 98.12 163 SER A CA 1
ATOM 1284 C C . SER A 1 163 ? 3.151 0.920 11.853 1.00 98.12 163 SER A C 1
ATOM 1286 O O . SER A 1 163 ? 3.092 2.038 11.350 1.00 98.12 163 SER A O 1
ATOM 1288 N N . VAL A 1 164 ? 2.424 0.587 12.915 1.00 97.75 164 VAL A N 1
ATOM 1289 C CA . VAL A 1 164 ? 1.571 1.537 13.637 1.00 97.75 164 VAL A CA 1
ATOM 1290 C C . VAL A 1 164 ? 2.107 1.672 15.048 1.00 97.75 164 VAL A C 1
ATOM 1292 O O . VAL A 1 164 ? 2.269 0.678 15.747 1.00 97.75 164 VAL A O 1
ATOM 1295 N N . THR A 1 165 ? 2.410 2.890 15.486 1.00 96.88 165 THR A N 1
ATOM 1296 C CA . THR A 1 165 ? 2.838 3.164 16.865 1.00 96.88 165 THR A CA 1
ATOM 1297 C C . THR A 1 165 ? 1.907 4.184 17.488 1.00 96.88 165 THR A C 1
ATOM 1299 O O . THR A 1 165 ? 1.877 5.329 17.048 1.00 96.88 165 THR A O 1
ATOM 1302 N N . ALA A 1 166 ? 1.180 3.782 18.528 1.00 95.38 166 ALA A N 1
ATOM 1303 C CA . ALA A 1 166 ? 0.285 4.640 19.286 1.00 95.38 166 ALA A CA 1
ATOM 1304 C C . ALA A 1 166 ? 0.784 4.814 20.724 1.00 95.38 166 ALA A C 1
ATOM 1306 O O . ALA A 1 166 ? 1.059 3.838 21.418 1.00 95.38 166 ALA A O 1
ATOM 1307 N N . LYS A 1 167 ? 0.883 6.062 21.183 1.00 94.12 167 LYS A N 1
ATOM 1308 C CA . LYS A 1 167 ? 1.322 6.432 22.533 1.00 94.12 167 LYS A CA 1
ATOM 1309 C C . LYS A 1 167 ? 0.210 7.183 23.251 1.00 94.12 167 LYS A C 1
ATOM 1311 O O . LYS A 1 167 ? -0.288 8.177 22.724 1.00 94.12 167 LYS A O 1
ATOM 1316 N N . SER A 1 168 ? -0.149 6.740 24.456 1.00 92.38 168 SER A N 1
ATOM 1317 C CA . SER A 1 168 ? -1.169 7.420 25.265 1.00 92.38 168 SER A CA 1
ATOM 1318 C C . SER A 1 168 ? -0.748 8.851 25.613 1.00 92.38 168 SER A C 1
ATOM 1320 O O . SER A 1 168 ? 0.411 9.111 25.950 1.00 92.38 168 SER A O 1
ATOM 1322 N N . ILE A 1 169 ? -1.708 9.776 25.563 1.00 90.31 169 ILE A N 1
ATOM 1323 C CA . ILE A 1 169 ? -1.521 11.178 25.958 1.00 90.31 169 ILE A CA 1
ATOM 1324 C C . ILE A 1 169 ? -1.549 11.313 27.486 1.00 90.31 169 ILE A C 1
ATOM 1326 O O . ILE A 1 169 ? -0.749 12.056 28.048 1.00 90.31 169 ILE A O 1
ATOM 1330 N N . LYS A 1 170 ? -2.429 10.570 28.173 1.00 85.94 170 LYS A N 1
ATOM 1331 C CA . LYS A 1 170 ? -2.547 10.612 29.643 1.00 85.94 170 LYS A CA 1
ATOM 1332 C C . LYS A 1 170 ? -1.489 9.772 30.353 1.00 85.94 170 LYS A C 1
ATOM 1334 O O . LYS A 1 170 ? -1.008 10.163 31.412 1.00 85.94 170 LYS A O 1
ATOM 1339 N N . LYS A 1 171 ? -1.147 8.601 29.805 1.00 84.50 171 LYS A N 1
ATOM 1340 C CA . LYS A 1 171 ? -0.246 7.623 30.436 1.00 84.50 171 LYS A CA 1
ATOM 1341 C C . LYS A 1 171 ? 0.958 7.355 29.539 1.00 84.50 171 LYS A C 1
ATOM 1343 O O . LYS A 1 171 ? 0.972 6.380 28.799 1.00 84.50 171 LYS A O 1
ATOM 1348 N N . GLY A 1 172 ? 1.999 8.183 29.637 1.00 77.56 172 GLY A N 1
ATOM 1349 C CA . GLY A 1 172 ? 3.155 8.150 28.725 1.00 77.56 172 GLY A CA 1
ATOM 1350 C C . GLY A 1 172 ? 3.900 6.808 28.593 1.00 77.56 172 GLY A C 1
ATOM 1351 O O . GLY A 1 172 ? 4.635 6.635 27.622 1.00 77.56 172 GLY A O 1
ATOM 1352 N N . ASN A 1 173 ? 3.684 5.868 29.518 1.00 86.19 173 ASN A N 1
ATOM 1353 C CA . ASN A 1 173 ? 4.279 4.528 29.509 1.00 86.19 173 ASN A CA 1
ATOM 1354 C C . ASN A 1 173 ? 3.495 3.513 28.655 1.00 86.19 173 ASN A C 1
ATOM 1356 O O . ASN A 1 173 ? 4.006 2.430 28.388 1.00 86.19 173 ASN A O 1
ATOM 1360 N N . ILE A 1 174 ? 2.264 3.831 28.238 1.00 90.50 174 ILE A N 1
ATOM 1361 C CA . ILE A 1 174 ? 1.452 2.948 27.393 1.00 90.50 174 ILE A CA 1
ATOM 1362 C C . ILE A 1 174 ? 1.776 3.229 25.928 1.00 90.50 174 ILE A C 1
ATOM 1364 O O . ILE A 1 174 ? 1.471 4.308 25.406 1.00 90.50 174 ILE A O 1
ATOM 1368 N N . ILE A 1 175 ? 2.384 2.236 25.278 1.00 93.31 175 ILE A N 1
ATOM 1369 C CA . ILE A 1 175 ? 2.726 2.253 23.858 1.00 93.31 175 ILE A CA 1
ATOM 1370 C C . ILE A 1 175 ? 2.199 0.969 23.217 1.00 93.31 175 ILE A C 1
ATOM 1372 O O . ILE A 1 175 ? 2.678 -0.126 23.518 1.00 93.31 175 ILE A O 1
ATOM 1376 N N . ASN A 1 176 ? 1.258 1.120 22.289 1.00 94.25 176 ASN A N 1
ATOM 1377 C CA . ASN A 1 176 ? 0.817 0.031 21.428 1.00 94.25 176 ASN A CA 1
ATOM 1378 C C . ASN A 1 176 ? 1.589 0.110 20.118 1.00 94.25 176 ASN A C 1
ATOM 1380 O O . ASN A 1 176 ? 1.714 1.180 19.517 1.00 94.25 176 ASN A O 1
ATOM 1384 N N . LYS A 1 177 ? 2.101 -1.031 19.674 1.00 96.06 177 LYS A N 1
ATOM 1385 C CA . LYS A 1 177 ? 2.823 -1.160 18.419 1.00 96.06 177 LYS A CA 1
ATOM 1386 C C . LYS A 1 177 ? 2.257 -2.320 17.622 1.00 96.06 177 LYS A C 1
ATOM 1388 O O . LYS A 1 177 ? 2.047 -3.402 18.166 1.00 96.06 177 LYS A O 1
ATOM 1393 N N . GLU A 1 178 ? 2.030 -2.078 16.342 1.00 97.56 178 GLU A N 1
ATOM 1394 C CA . GLU A 1 178 ? 1.607 -3.074 15.365 1.00 97.56 178 GLU A CA 1
ATOM 1395 C C . GLU A 1 178 ? 2.609 -3.102 14.222 1.00 97.56 178 GLU A C 1
ATOM 1397 O O . GLU A 1 178 ? 3.123 -2.058 13.818 1.00 97.56 178 GLU A O 1
ATOM 1402 N N . LEU A 1 179 ? 2.901 -4.299 13.732 1.00 98.12 179 LEU A N 1
ATOM 1403 C CA . LEU A 1 179 ? 3.821 -4.550 12.634 1.00 98.12 179 LEU A CA 1
ATOM 1404 C C . LEU A 1 179 ? 3.193 -5.553 11.677 1.00 98.12 179 LEU A C 1
ATOM 1406 O O . LEU A 1 179 ? 2.554 -6.508 12.113 1.00 98.12 179 LEU A O 1
ATOM 1410 N N . GLY A 1 180 ? 3.424 -5.368 10.388 1.00 97.44 180 GLY A N 1
ATOM 1411 C CA . GLY A 1 180 ? 3.009 -6.324 9.378 1.00 97.44 180 GLY A CA 1
ATOM 1412 C C . GLY A 1 180 ? 3.230 -5.776 7.983 1.00 97.44 180 GLY A C 1
ATOM 1413 O O . GLY A 1 180 ? 4.217 -5.074 7.738 1.00 97.44 180 GLY A O 1
ATOM 1414 N N . PHE A 1 181 ? 2.333 -6.105 7.065 1.00 96.81 181 PHE A N 1
ATOM 1415 C CA . PHE A 1 181 ? 2.490 -5.746 5.665 1.00 96.81 181 PHE A CA 1
ATOM 1416 C C . PHE A 1 181 ? 1.148 -5.597 4.956 1.00 96.81 181 PHE A C 1
ATOM 1418 O O . PHE A 1 181 ? 0.142 -6.200 5.327 1.00 96.81 181 PHE A O 1
ATOM 1425 N N . ILE A 1 182 ? 1.157 -4.790 3.900 1.00 95.88 182 ILE A N 1
ATOM 1426 C CA . ILE A 1 182 ? 0.058 -4.663 2.948 1.00 95.88 182 ILE A CA 1
ATOM 1427 C C . ILE A 1 182 ? 0.506 -5.217 1.599 1.00 95.88 182 ILE A C 1
ATOM 1429 O O . ILE A 1 182 ? 1.598 -4.912 1.120 1.00 95.88 182 ILE A O 1
ATOM 1433 N N . THR A 1 183 ? -0.334 -6.038 0.984 1.00 94.38 183 THR A N 1
ATOM 1434 C CA . THR A 1 183 ? -0.128 -6.578 -0.365 1.00 94.38 183 THR A CA 1
ATOM 143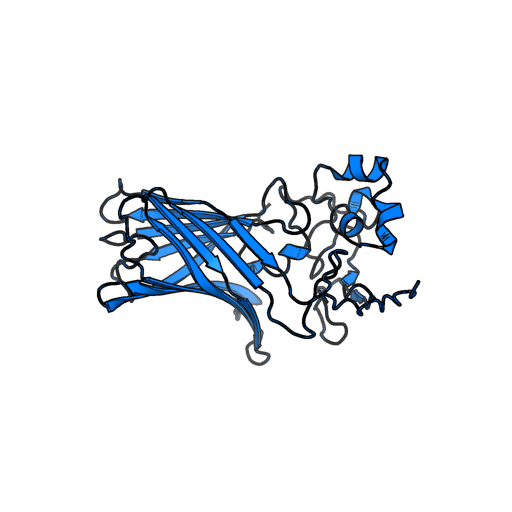5 C C . THR A 1 183 ? -1.309 -6.215 -1.244 1.00 94.38 183 THR A C 1
ATOM 1437 O O . THR A 1 183 ? -2.420 -5.989 -0.758 1.00 94.38 183 THR A O 1
ATOM 1440 N N . ILE A 1 184 ? -1.070 -6.148 -2.550 1.00 90.81 184 ILE A N 1
ATOM 1441 C CA . ILE A 1 184 ? -2.120 -5.922 -3.537 1.00 90.81 184 ILE A CA 1
ATOM 1442 C C . ILE A 1 184 ? -2.049 -6.933 -4.661 1.00 90.81 184 ILE A C 1
ATOM 1444 O O . ILE A 1 184 ? -0.993 -7.478 -4.980 1.00 90.81 184 ILE A O 1
ATOM 1448 N N . LYS A 1 185 ? -3.206 -7.132 -5.278 1.00 87.44 185 LYS A N 1
ATOM 1449 C CA . LYS A 1 185 ? -3.369 -7.890 -6.505 1.00 87.44 185 LYS A CA 1
ATOM 1450 C C . LYS A 1 185 ? -4.247 -7.069 -7.451 1.00 87.44 185 LYS A C 1
ATOM 1452 O O . LYS A 1 185 ? -5.477 -7.159 -7.362 1.00 87.44 185 LYS A O 1
ATOM 1457 N N . PRO A 1 186 ? -3.641 -6.227 -8.308 1.00 83.44 186 PRO A N 1
ATOM 1458 C CA . PRO A 1 186 ? -4.370 -5.533 -9.359 1.00 83.44 186 PRO A CA 1
ATOM 1459 C C . PRO A 1 186 ? -5.113 -6.536 -10.241 1.00 83.44 186 PRO A C 1
ATOM 1461 O O . PRO A 1 186 ? -4.586 -7.593 -10.592 1.00 83.44 186 PRO A O 1
ATOM 1464 N N . PHE A 1 187 ? -6.358 -6.227 -10.588 1.00 80.06 187 PHE A N 1
ATOM 1465 C CA . PHE A 1 187 ? -7.195 -7.143 -11.343 1.00 80.06 187 PHE A CA 1
ATOM 1466 C C . PHE A 1 187 ? -6.699 -7.294 -12.772 1.00 80.06 187 PHE A C 1
ATOM 1468 O O . PHE A 1 187 ? -6.572 -8.404 -13.267 1.00 80.06 187 PHE A O 1
ATOM 1475 N N . LEU A 1 188 ? -6.417 -6.191 -13.453 1.00 75.94 188 LEU A N 1
ATOM 1476 C CA . LEU A 1 188 ? -5.812 -6.221 -14.776 1.00 75.94 188 LEU A CA 1
ATOM 1477 C C . LEU A 1 188 ? -4.308 -6.194 -14.537 1.00 75.94 188 LEU A C 1
ATOM 1479 O O . LEU A 1 188 ? -3.791 -5.131 -14.253 1.00 75.94 188 LEU A O 1
ATOM 1483 N N . GLU A 1 189 ? -3.602 -7.320 -14.581 1.00 72.69 189 GLU A N 1
ATOM 1484 C CA . GLU A 1 189 ? -2.156 -7.366 -14.338 1.00 72.69 189 GLU A CA 1
ATOM 1485 C C . GLU A 1 189 ? -1.492 -8.260 -15.379 1.00 72.69 189 GLU A C 1
ATOM 1487 O O . GLU A 1 189 ? -1.997 -9.334 -15.696 1.00 72.69 189 GLU A O 1
ATOM 1492 N N . ASP A 1 190 ? -0.358 -7.804 -15.908 1.00 66.19 190 ASP A N 1
ATOM 1493 C CA . ASP A 1 190 ? 0.486 -8.589 -16.809 1.00 66.19 190 ASP A CA 1
ATOM 1494 C C . ASP A 1 190 ? 1.794 -8.930 -16.091 1.00 66.19 190 ASP A C 1
ATOM 1496 O O . ASP A 1 190 ? 2.864 -8.390 -16.375 1.00 66.19 190 ASP A O 1
ATOM 1500 N N . THR A 1 191 ? 1.683 -9.769 -15.062 1.00 60.84 191 THR A N 1
ATOM 1501 C CA . THR A 1 191 ? 2.834 -10.263 -14.292 1.00 60.84 191 THR A CA 1
ATOM 1502 C C . THR A 1 191 ? 3.546 -11.420 -15.005 1.00 60.84 191 THR A C 1
ATOM 1504 O O . THR A 1 191 ? 4.628 -11.843 -14.595 1.00 60.84 191 THR A O 1
ATOM 1507 N N . GLY A 1 192 ? 2.985 -11.913 -16.116 1.00 56.00 192 GLY A N 1
ATOM 1508 C CA . GLY A 1 192 ? 3.476 -13.083 -16.844 1.00 56.00 192 GLY A CA 1
ATOM 1509 C C . GLY A 1 192 ? 3.168 -14.424 -16.165 1.00 56.00 192 GLY A C 1
ATOM 1510 O O . GLY A 1 192 ? 3.651 -15.456 -16.629 1.00 56.00 192 GLY A O 1
ATOM 1511 N N . PHE A 1 193 ? 2.365 -14.440 -15.093 1.00 62.41 193 PHE A N 1
ATOM 1512 C CA . PHE A 1 193 ? 1.848 -15.671 -14.489 1.00 62.41 193 PHE A CA 1
ATOM 1513 C C . PHE A 1 193 ? 0.455 -15.977 -15.040 1.00 62.41 193 PHE A C 1
ATOM 1515 O O . PHE A 1 193 ? -0.440 -15.134 -15.020 1.00 62.41 193 PHE A O 1
ATOM 1522 N N . ALA A 1 194 ? 0.271 -17.193 -15.555 1.00 59.00 194 ALA A N 1
ATOM 1523 C CA . ALA A 1 194 ?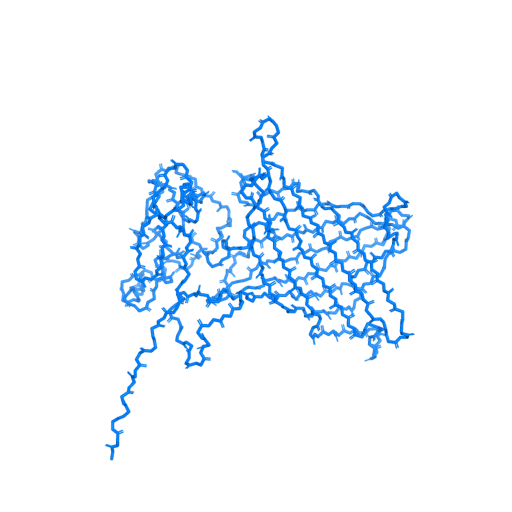 -1.003 -17.619 -16.116 1.00 59.00 194 ALA A CA 1
ATOM 1524 C C . ALA A 1 194 ? -2.014 -17.924 -15.000 1.00 59.00 194 ALA A C 1
ATOM 1526 O O . ALA A 1 194 ? -1.842 -18.874 -14.236 1.00 59.00 194 ALA A O 1
ATOM 1527 N N . GLU A 1 195 ? -3.101 -17.158 -14.945 1.00 66.62 195 GLU A N 1
ATOM 1528 C CA . GLU A 1 195 ? -4.275 -17.493 -14.140 1.00 66.62 195 GLU A CA 1
ATOM 1529 C C . GLU A 1 195 ? -5.314 -18.195 -15.013 1.00 66.62 195 GLU A C 1
ATOM 1531 O O . GLU A 1 195 ? -5.970 -17.573 -15.842 1.00 66.62 195 GLU A O 1
ATOM 1536 N N . PHE A 1 196 ? -5.487 -19.503 -14.821 1.00 66.25 196 PHE A N 1
ATOM 1537 C CA . PHE A 1 196 ? -6.355 -20.316 -15.683 1.00 66.25 196 PHE A CA 1
ATOM 1538 C C . PHE A 1 196 ? -7.863 -20.049 -15.503 1.00 66.25 196 PHE A C 1
ATOM 1540 O O . PHE A 1 196 ? -8.649 -20.366 -16.392 1.00 66.25 196 PHE A O 1
ATOM 1547 N N . ASN A 1 197 ? -8.270 -19.475 -14.364 1.00 70.75 197 ASN A N 1
ATOM 1548 C CA . ASN A 1 197 ? -9.675 -19.289 -13.970 1.00 70.75 197 ASN A CA 1
ATOM 1549 C C . ASN A 1 197 ? -10.013 -17.824 -13.639 1.00 70.75 197 ASN A C 1
ATOM 1551 O O . ASN A 1 197 ? -10.867 -17.554 -12.792 1.00 70.75 197 ASN A O 1
ATOM 1555 N N . LYS A 1 198 ? -9.326 -16.867 -14.268 1.00 72.94 198 LYS A N 1
ATOM 1556 C CA . LYS A 1 198 ? -9.555 -15.445 -14.006 1.00 72.94 198 LYS A CA 1
ATOM 1557 C C . LYS A 1 198 ? -10.886 -14.991 -14.627 1.00 72.94 198 LYS A C 1
ATOM 1559 O O . LYS A 1 198 ? -11.132 -15.275 -15.802 1.00 72.94 198 LYS A O 1
ATOM 1564 N N . PRO A 1 199 ? -11.774 -14.312 -13.876 1.00 77.25 199 PRO A N 1
ATOM 1565 C CA . PRO A 1 199 ? -12.991 -13.752 -14.457 1.00 77.25 199 PRO A CA 1
ATOM 1566 C C . PRO A 1 199 ? -12.649 -12.638 -15.464 1.00 77.25 199 PRO A C 1
ATOM 1568 O O . PRO A 1 199 ? -11.533 -12.137 -15.481 1.00 77.25 199 PRO A O 1
ATOM 1571 N N . LYS A 1 200 ? -13.612 -12.223 -16.300 1.00 76.38 200 LYS A N 1
ATOM 1572 C CA . LYS A 1 200 ? -13.416 -11.139 -17.296 1.00 76.38 200 LYS A CA 1
ATOM 1573 C C . LYS A 1 200 ? -13.366 -9.732 -16.688 1.00 76.38 200 LYS A C 1
ATOM 1575 O O . LYS A 1 200 ? -13.012 -8.766 -17.351 1.00 76.38 200 LYS A O 1
ATOM 1580 N N . SER A 1 201 ? -13.834 -9.594 -15.455 1.00 78.75 201 SER A N 1
ATOM 1581 C CA . SER A 1 201 ? -13.896 -8.330 -14.730 1.00 78.75 201 SER A CA 1
ATOM 1582 C C . SER A 1 201 ? -13.876 -8.616 -13.239 1.00 78.75 201 SER A C 1
ATOM 1584 O O . SER A 1 201 ? -14.499 -9.581 -12.790 1.00 78.75 201 SER A O 1
ATOM 1586 N N . GLY A 1 202 ? -13.225 -7.754 -12.475 1.00 82.69 202 GLY A N 1
ATOM 1587 C CA . GLY A 1 202 ? -13.135 -7.870 -11.032 1.00 82.69 202 GLY A CA 1
ATOM 1588 C C . GLY A 1 202 ? -12.451 -6.647 -10.427 1.00 82.69 202 GLY A C 1
ATOM 1589 O O . GLY A 1 202 ? -11.944 -5.797 -11.162 1.00 82.69 202 GLY A O 1
ATOM 1590 N N . PRO A 1 203 ? -12.497 -6.517 -9.096 1.00 87.00 203 PRO A N 1
ATOM 1591 C CA . PRO A 1 203 ? -11.850 -5.424 -8.391 1.00 87.00 203 PRO A CA 1
ATOM 1592 C C . PRO A 1 203 ? -10.358 -5.697 -8.184 1.00 87.00 203 PRO A C 1
ATOM 1594 O O . PRO A 1 203 ? -9.945 -6.849 -8.049 1.00 87.00 203 PRO A O 1
ATOM 1597 N N . ASP A 1 204 ? -9.573 -4.628 -8.068 1.00 88.00 204 ASP A N 1
ATOM 1598 C CA . ASP A 1 204 ? -8.223 -4.709 -7.515 1.00 88.00 204 ASP A CA 1
ATOM 1599 C C . ASP A 1 204 ? -8.319 -5.123 -6.042 1.00 88.00 204 ASP A C 1
ATOM 1601 O O . ASP A 1 204 ? -9.055 -4.503 -5.265 1.00 88.00 204 ASP A O 1
ATOM 1605 N N . LEU A 1 205 ? -7.593 -6.170 -5.660 1.00 92.38 205 LEU A N 1
ATOM 1606 C CA . LEU A 1 205 ? -7.634 -6.726 -4.311 1.00 92.38 205 LEU A CA 1
ATOM 1607 C C . LEU A 1 205 ? -6.490 -6.186 -3.457 1.00 92.38 205 LEU A C 1
ATOM 1609 O O . LEU A 1 205 ? -5.407 -5.870 -3.954 1.00 92.38 205 LEU A O 1
ATOM 1613 N N . VAL A 1 206 ? -6.734 -6.120 -2.154 1.00 95.19 206 VAL A N 1
ATOM 1614 C CA . VAL A 1 206 ? -5.766 -5.694 -1.144 1.00 95.19 206 VAL A CA 1
ATOM 1615 C C . VAL A 1 206 ? -5.901 -6.570 0.097 1.00 95.19 206 VAL A C 1
ATOM 1617 O O . VAL A 1 206 ? -7.013 -6.947 0.468 1.00 95.19 206 VAL A O 1
ATOM 1620 N N . ALA A 1 207 ? -4.781 -6.863 0.748 1.00 96.94 207 ALA A N 1
ATOM 1621 C CA . ALA A 1 207 ? -4.751 -7.517 2.049 1.00 96.94 207 ALA A CA 1
ATOM 1622 C C . ALA A 1 207 ? -3.800 -6.777 2.991 1.00 96.94 207 ALA A C 1
ATOM 1624 O O . ALA A 1 207 ? -2.724 -6.347 2.575 1.00 96.94 207 ALA A O 1
ATOM 1625 N N . LEU A 1 208 ? -4.206 -6.630 4.249 1.00 97.69 208 LEU A N 1
ATOM 1626 C CA . LEU A 1 208 ? -3.441 -6.033 5.335 1.00 97.69 208 LEU A CA 1
ATOM 1627 C C . LEU A 1 208 ? -3.343 -7.046 6.474 1.00 97.69 208 LEU A C 1
ATOM 1629 O O . LEU A 1 208 ? -4.353 -7.443 7.052 1.00 97.69 208 LEU A O 1
ATOM 1633 N N . GLU A 1 209 ? -2.119 -7.425 6.812 1.00 97.69 209 GLU A N 1
ATOM 1634 C CA . GLU A 1 209 ? -1.822 -8.240 7.983 1.00 97.69 209 GLU A CA 1
ATOM 1635 C C . GLU A 1 209 ? -1.104 -7.383 9.020 1.00 97.69 209 GLU A C 1
ATOM 1637 O O . GLU A 1 209 ? -0.162 -6.661 8.686 1.00 97.69 209 GLU A O 1
ATOM 1642 N N . LEU A 1 210 ? -1.547 -7.456 10.275 1.00 97.81 210 LEU A N 1
ATOM 1643 C CA . LEU A 1 210 ? -0.936 -6.752 11.400 1.00 97.81 210 LEU A CA 1
ATOM 1644 C C . LEU A 1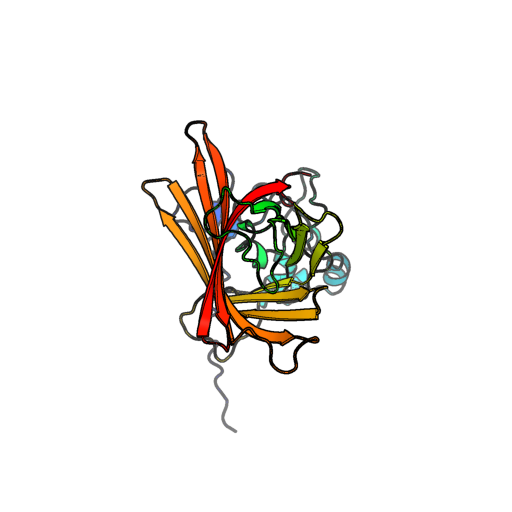 210 ? -0.872 -7.657 12.627 1.00 97.81 210 LEU A C 1
ATOM 1646 O O . LEU A 1 210 ? -1.848 -8.306 12.993 1.00 97.81 210 LEU A O 1
ATOM 1650 N N . SER A 1 211 ? 0.273 -7.637 13.298 1.00 97.06 211 SER A N 1
ATOM 1651 C CA . SER A 1 211 ? 0.507 -8.263 14.595 1.00 97.06 211 SER A CA 1
ATOM 1652 C C . SER A 1 211 ? 0.849 -7.196 15.627 1.00 97.06 211 SER A C 1
ATOM 1654 O O . SER A 1 211 ? 1.701 -6.335 15.394 1.00 97.06 211 SER A O 1
ATOM 1656 N N . SER A 1 212 ? 0.167 -7.234 16.768 1.00 95.50 212 SER A N 1
ATOM 1657 C CA . SER A 1 212 ? 0.247 -6.229 17.823 1.00 95.50 212 SER A CA 1
ATOM 1658 C C . SER A 1 212 ? 0.981 -6.734 19.061 1.00 95.50 212 SER A C 1
ATOM 1660 O O . SER A 1 212 ? 0.755 -7.853 19.522 1.00 95.50 212 SER A O 1
ATOM 1662 N N . ASN A 1 213 ? 1.737 -5.847 19.713 1.00 94.25 213 ASN A N 1
ATOM 1663 C CA . ASN A 1 213 ? 2.261 -6.077 21.065 1.00 94.25 213 ASN A CA 1
ATOM 1664 C C . ASN A 1 213 ? 1.164 -6.183 22.148 1.00 94.25 213 ASN A C 1
ATOM 1666 O O . ASN A 1 213 ? 1.470 -6.488 23.296 1.00 94.25 213 ASN A O 1
ATOM 1670 N N . THR A 1 214 ? -0.101 -5.952 21.790 1.00 91.69 214 THR A N 1
ATOM 1671 C CA . THR A 1 214 ? -1.267 -6.208 22.648 1.00 91.69 214 THR A CA 1
ATOM 1672 C C . THR A 1 214 ? -1.749 -7.663 22.600 1.00 91.69 214 THR A C 1
ATOM 1674 O O . THR A 1 214 ? -2.745 -7.994 23.238 1.00 91.69 214 THR A O 1
ATOM 1677 N N . GLY A 1 215 ? -1.061 -8.535 21.851 1.00 93.25 215 GLY A N 1
ATOM 1678 C CA . GLY A 1 215 ? -1.423 -9.948 21.718 1.00 93.25 215 GLY A CA 1
ATOM 1679 C C . GLY A 1 215 ? -2.534 -10.205 20.700 1.00 93.25 215 GLY A C 1
ATOM 1680 O O . GLY A 1 215 ? -3.190 -11.237 20.778 1.00 93.25 215 GLY A O 1
ATOM 1681 N N . VAL A 1 216 ? -2.756 -9.287 19.754 1.00 94.75 216 VAL A N 1
ATOM 1682 C CA . VAL A 1 216 ? -3.764 -9.440 18.696 1.00 94.75 216 VAL A CA 1
ATOM 1683 C C . VAL A 1 216 ? -3.093 -9.463 17.328 1.00 94.75 216 VAL A C 1
ATOM 1685 O O . VAL A 1 216 ? -2.289 -8.586 17.019 1.00 94.75 216 VAL A O 1
ATOM 1688 N N . LEU A 1 217 ? -3.455 -10.445 16.510 1.00 96.31 217 LEU A N 1
ATOM 1689 C CA . LEU A 1 217 ? -3.122 -10.535 15.093 1.00 96.31 217 LEU A CA 1
ATOM 1690 C C . LEU A 1 217 ? -4.403 -10.417 14.273 1.00 96.31 217 LEU A C 1
ATOM 1692 O O . LEU A 1 217 ? -5.403 -11.053 14.602 1.00 96.31 217 LEU A O 1
ATOM 1696 N N . THR A 1 218 ? -4.370 -9.633 13.201 1.00 97.06 218 THR A N 1
ATOM 1697 C CA . THR A 1 218 ? -5.500 -9.440 12.287 1.00 97.06 218 THR A CA 1
ATOM 1698 C C . THR A 1 218 ? -5.063 -9.612 10.842 1.00 97.06 218 THR A C 1
ATOM 1700 O O . THR A 1 218 ? -4.038 -9.062 10.443 1.00 97.06 218 THR A O 1
ATOM 1703 N N . ILE A 1 219 ? -5.882 -10.306 10.055 1.00 98.06 219 ILE A N 1
ATOM 1704 C CA . ILE A 1 219 ? -5.809 -10.317 8.594 1.00 98.06 219 ILE A CA 1
ATOM 1705 C C . ILE A 1 219 ? -7.096 -9.681 8.090 1.00 98.06 219 ILE A C 1
ATOM 1707 O O . ILE A 1 219 ? -8.199 -10.166 8.370 1.00 98.06 219 ILE A O 1
ATOM 1711 N N . GLU A 1 220 ? -6.947 -8.586 7.363 1.00 98.25 220 GLU A N 1
ATOM 1712 C CA . GLU A 1 220 ? -8.034 -7.876 6.712 1.00 98.25 220 GLU A CA 1
ATOM 1713 C C . GLU A 1 220 ? -7.842 -7.956 5.197 1.00 98.25 220 GLU A C 1
ATOM 1715 O O . GLU A 1 220 ? -6.754 -7.702 4.686 1.00 98.25 220 GLU A O 1
ATOM 1720 N N . GLU A 1 221 ? -8.901 -8.278 4.463 1.00 98.38 221 GLU A N 1
ATOM 1721 C CA . GLU A 1 221 ? -8.881 -8.340 3.001 1.00 98.38 221 GLU A CA 1
ATOM 1722 C C . GLU A 1 221 ? -9.982 -7.463 2.424 1.00 98.38 221 GLU A C 1
ATOM 1724 O O . GLU A 1 221 ? -11.039 -7.271 3.030 1.00 98.38 221 GLU A O 1
ATOM 1729 N N . GLY A 1 222 ? -9.768 -6.969 1.213 1.00 96.88 222 GLY A N 1
ATOM 1730 C CA . GLY A 1 222 ? -10.829 -6.322 0.470 1.00 96.88 222 GLY A CA 1
ATOM 1731 C C . GLY A 1 222 ? -10.356 -5.736 -0.844 1.00 96.88 222 GLY A C 1
ATOM 1732 O O . GLY A 1 222 ? -9.643 -6.390 -1.602 1.00 96.88 222 GLY A O 1
ATOM 1733 N N . ILE A 1 223 ? -10.823 -4.527 -1.149 1.00 95.62 223 ILE A N 1
ATOM 1734 C CA . ILE A 1 223 ? -10.738 -3.958 -2.494 1.00 95.62 223 ILE A CA 1
ATOM 1735 C C . ILE A 1 223 ? -10.195 -2.536 -2.500 1.00 95.62 223 ILE A C 1
ATOM 1737 O O . ILE A 1 223 ? -10.464 -1.738 -1.597 1.00 95.62 223 ILE A O 1
ATOM 1741 N N . MET A 1 224 ? -9.495 -2.200 -3.579 1.00 92.12 224 MET A N 1
ATOM 1742 C CA . MET A 1 224 ? -9.110 -0.835 -3.904 1.00 92.12 224 MET A CA 1
ATOM 1743 C C . MET A 1 224 ? -10.118 -0.216 -4.882 1.00 92.12 224 MET A C 1
ATOM 1745 O O . MET A 1 224 ? -10.607 -0.861 -5.808 1.00 92.12 224 MET A O 1
ATOM 1749 N N . LYS A 1 225 ? -10.438 1.063 -4.679 1.00 90.00 225 LYS A N 1
ATOM 1750 C CA . LYS A 1 225 ? -11.259 1.875 -5.582 1.00 90.00 225 LYS A CA 1
ATOM 1751 C C . LYS A 1 225 ? -10.562 3.198 -5.858 1.00 90.00 225 LYS A C 1
ATOM 1753 O O . LYS A 1 225 ? -10.035 3.825 -4.941 1.00 90.00 225 LYS A O 1
ATOM 1758 N N . LYS A 1 226 ? -10.616 3.650 -7.107 1.00 85.69 226 LYS A N 1
ATOM 1759 C CA . LYS A 1 226 ? -10.086 4.946 -7.542 1.00 85.69 226 LYS A CA 1
ATOM 1760 C C . LYS A 1 226 ? -11.213 5.757 -8.168 1.00 85.69 226 LYS A C 1
ATOM 1762 O O . LYS A 1 226 ? -12.072 5.210 -8.854 1.00 85.69 226 LYS A O 1
ATOM 1767 N N . SER A 1 227 ? -11.227 7.056 -7.912 1.00 82.88 227 SER A N 1
ATOM 1768 C CA . SER A 1 227 ? -12.190 7.983 -8.504 1.00 82.88 227 SER A CA 1
ATOM 1769 C C . SER A 1 227 ? -11.549 9.346 -8.718 1.00 82.88 227 SER A C 1
ATOM 1771 O O . SER A 1 227 ? -10.726 9.787 -7.914 1.00 82.88 227 SER A O 1
ATOM 1773 N N . PHE A 1 228 ? -11.930 10.004 -9.808 1.00 80.50 228 PHE A N 1
ATOM 1774 C CA . PHE A 1 228 ? -11.471 11.341 -10.153 1.00 80.50 228 PHE A CA 1
ATOM 1775 C C . PHE A 1 228 ? -12.677 12.240 -10.408 1.00 80.50 228 PHE A C 1
ATOM 1777 O O . PHE A 1 228 ? -13.509 11.943 -11.267 1.00 80.50 228 PHE A O 1
ATOM 1784 N N . ASP A 1 229 ? -12.762 13.334 -9.661 1.00 80.50 229 ASP A N 1
ATOM 1785 C CA . ASP A 1 229 ? -13.754 14.378 -9.877 1.00 80.50 229 ASP A CA 1
ATOM 1786 C C . ASP A 1 229 ? -13.144 15.500 -10.723 1.00 80.50 229 ASP A C 1
ATOM 1788 O O . ASP A 1 229 ? -12.295 16.264 -10.259 1.00 80.50 229 ASP A O 1
ATOM 1792 N N . LYS A 1 230 ? -13.614 15.603 -11.972 1.00 80.69 230 LYS A N 1
ATOM 1793 C CA . LYS A 1 230 ? -13.180 16.618 -12.942 1.00 80.69 230 LYS A CA 1
ATOM 1794 C C . LYS A 1 230 ? -13.498 18.044 -12.489 1.00 80.69 230 LYS A C 1
ATOM 1796 O O . LYS A 1 230 ? -12.771 18.954 -12.863 1.00 80.69 230 LYS A O 1
ATOM 1801 N N . SER A 1 231 ? -14.572 18.250 -11.722 1.00 80.69 231 SER A N 1
ATOM 1802 C CA . SER A 1 231 ? -15.025 19.594 -11.340 1.00 80.69 231 SER A CA 1
ATOM 1803 C C . SER A 1 231 ? -14.112 20.241 -10.298 1.00 80.69 231 SER A C 1
ATOM 1805 O O . SER A 1 231 ? -13.843 21.438 -10.355 1.00 80.69 231 SER A O 1
ATOM 1807 N N . SER A 1 232 ? -13.597 19.432 -9.374 1.00 79.62 232 SER A N 1
ATOM 1808 C CA . SER A 1 232 ? -12.723 19.867 -8.286 1.00 79.62 232 SER A CA 1
ATOM 1809 C C . SER A 1 232 ? -11.258 19.469 -8.495 1.00 79.62 232 SER A C 1
ATOM 1811 O O . SER A 1 232 ? -10.425 19.743 -7.631 1.00 79.62 232 SER A O 1
ATOM 1813 N N . SER A 1 233 ? -10.936 18.807 -9.614 1.00 81.12 233 SER A N 1
ATOM 1814 C CA . SER A 1 233 ? -9.632 18.178 -9.876 1.00 81.12 233 SER A CA 1
ATOM 1815 C C . SER A 1 233 ? -9.156 17.302 -8.711 1.00 81.12 233 SER A C 1
ATOM 1817 O O . SER A 1 233 ? -7.965 17.247 -8.396 1.00 81.12 233 SER A O 1
ATOM 1819 N N . THR A 1 234 ? -10.098 16.627 -8.048 1.00 83.94 234 THR A N 1
ATOM 1820 C CA . THR A 1 234 ? -9.828 15.829 -6.851 1.00 83.94 234 THR A CA 1
ATOM 1821 C C . THR A 1 234 ? -9.651 14.367 -7.227 1.00 83.94 234 THR A C 1
ATOM 1823 O O . THR A 1 234 ? -10.554 13.737 -7.780 1.00 83.94 234 THR A O 1
ATOM 1826 N N . ASN A 1 235 ? -8.505 13.800 -6.861 1.00 85.19 235 ASN A N 1
ATOM 1827 C CA . ASN A 1 235 ? -8.272 12.363 -6.896 1.00 85.19 235 ASN A CA 1
ATOM 1828 C C . ASN A 1 235 ? -8.637 11.764 -5.539 1.00 85.19 235 ASN A C 1
ATOM 1830 O O . ASN A 1 235 ? -8.183 12.244 -4.499 1.00 85.19 235 ASN A O 1
ATOM 1834 N N . THR A 1 236 ? -9.449 10.712 -5.548 1.00 89.81 236 THR A N 1
ATOM 1835 C CA . THR A 1 236 ? -9.803 9.951 -4.349 1.00 89.81 236 THR A CA 1
ATOM 1836 C C . THR A 1 236 ? -9.476 8.480 -4.560 1.00 89.81 236 THR A C 1
ATOM 1838 O O . THR A 1 236 ? -10.074 7.826 -5.418 1.00 89.81 236 THR A O 1
ATOM 1841 N N . ASN A 1 237 ? -8.569 7.964 -3.735 1.00 91.75 237 ASN A N 1
ATOM 1842 C CA . ASN A 1 237 ? -8.221 6.548 -3.670 1.00 91.75 237 ASN A CA 1
ATOM 1843 C C . ASN A 1 237 ? -8.736 5.967 -2.355 1.00 91.75 237 ASN A C 1
ATOM 1845 O O . ASN A 1 237 ? -8.659 6.615 -1.310 1.00 91.75 237 ASN A O 1
ATOM 1849 N N . ILE A 1 238 ? -9.301 4.766 -2.410 1.00 95.31 238 ILE A N 1
ATOM 1850 C CA . ILE A 1 238 ? -9.949 4.129 -1.269 1.00 95.31 238 ILE A CA 1
ATOM 1851 C C . ILE A 1 238 ? -9.492 2.678 -1.183 1.00 95.31 238 ILE A C 1
ATOM 1853 O O . ILE A 1 238 ? -9.627 1.944 -2.157 1.00 95.31 238 ILE A O 1
ATOM 1857 N N . LEU A 1 239 ? -9.023 2.256 -0.013 1.00 96.81 239 LEU A N 1
ATOM 1858 C CA . LEU A 1 239 ? -8.954 0.847 0.369 1.00 96.81 239 LEU A CA 1
ATOM 1859 C C . LEU A 1 239 ? -10.138 0.552 1.278 1.00 96.81 239 LEU A C 1
ATOM 1861 O O . LEU A 1 239 ? -10.376 1.290 2.233 1.00 96.81 239 LEU A O 1
ATOM 1865 N N . VAL A 1 240 ? -10.879 -0.508 0.979 1.00 97.69 240 VAL A N 1
ATOM 1866 C CA . VAL A 1 240 ? -11.943 -1.035 1.835 1.00 97.69 240 VAL A CA 1
ATOM 1867 C C . VAL A 1 240 ? -11.505 -2.417 2.279 1.00 97.69 240 VAL A C 1
ATOM 1869 O O . VAL A 1 240 ? -11.361 -3.295 1.438 1.00 97.69 240 VAL A O 1
ATOM 1872 N N . LEU A 1 241 ? -11.291 -2.579 3.576 1.00 98.12 241 LEU A N 1
ATOM 1873 C CA . LEU A 1 241 ? -10.769 -3.774 4.220 1.00 98.12 241 LEU A CA 1
ATOM 1874 C C . LEU A 1 241 ? -11.820 -4.327 5.185 1.00 98.12 241 LEU A C 1
ATOM 1876 O O . LEU A 1 241 ? -12.481 -3.570 5.901 1.00 98.12 241 LEU A O 1
ATOM 1880 N N . GLU A 1 242 ? -11.973 -5.642 5.190 1.00 98.19 242 GLU A N 1
ATOM 1881 C CA . GLU A 1 242 ? -12.872 -6.379 6.073 1.00 98.19 242 GLU A CA 1
ATOM 1882 C C . GLU A 1 242 ? -12.085 -7.468 6.791 1.00 98.19 242 GLU A C 1
ATOM 1884 O O . GLU A 1 242 ? -11.245 -8.142 6.188 1.00 98.19 242 GLU A O 1
ATOM 1889 N N . LEU A 1 243 ? -12.368 -7.657 8.075 1.00 97.62 243 LEU A N 1
ATOM 1890 C CA . LEU A 1 243 ? -11.705 -8.660 8.891 1.00 97.62 243 LEU A CA 1
ATOM 1891 C C . LEU A 1 243 ? -12.003 -10.063 8.357 1.00 97.62 243 LEU A C 1
ATOM 1893 O O . LEU A 1 243 ? -13.156 -10.478 8.257 1.00 97.62 243 LEU A O 1
ATOM 1897 N N . LYS A 1 244 ? -10.951 -10.810 8.026 1.00 97.69 244 LYS A N 1
ATOM 1898 C CA . LYS A 1 244 ? -11.049 -12.220 7.620 1.00 97.69 244 LYS A CA 1
ATOM 1899 C C . LYS A 1 244 ? -10.554 -13.153 8.703 1.00 97.69 244 LYS A C 1
ATOM 1901 O O . LYS A 1 244 ? -11.115 -14.229 8.896 1.00 97.69 244 LYS A O 1
ATOM 1906 N N . HIS A 1 245 ? -9.534 -12.727 9.434 1.00 96.31 245 HIS A N 1
ATOM 1907 C CA . HIS A 1 245 ? -8.990 -13.498 10.533 1.00 96.31 245 HIS A CA 1
ATOM 1908 C C . HIS A 1 245 ? -8.596 -12.590 11.689 1.00 96.31 245 HIS A C 1
ATOM 1910 O O . HIS A 1 245 ? -8.042 -11.510 11.489 1.00 96.31 245 HIS A O 1
ATOM 1916 N N . ILE A 1 246 ? -8.860 -13.061 12.903 1.00 94.88 246 ILE A N 1
ATOM 1917 C CA . ILE A 1 246 ? -8.347 -12.469 14.128 1.00 94.88 246 ILE A CA 1
ATOM 1918 C C . ILE A 1 246 ? -7.898 -13.580 15.065 1.00 94.88 246 ILE A C 1
ATOM 1920 O O . ILE A 1 246 ? -8.643 -14.528 15.314 1.00 94.88 246 ILE A O 1
ATOM 1924 N N . ASN A 1 247 ? -6.691 -13.434 15.596 1.00 94.56 247 ASN A N 1
ATOM 1925 C CA . ASN A 1 247 ? -6.182 -14.250 16.682 1.00 94.56 247 ASN A CA 1
ATOM 1926 C C . ASN A 1 247 ? -5.882 -13.335 17.873 1.00 94.56 247 ASN A C 1
ATOM 1928 O O . ASN A 1 247 ? -5.124 -12.376 17.742 1.00 94.56 247 ASN A O 1
ATOM 1932 N N . ASP A 1 248 ? -6.505 -13.607 19.016 1.00 93.81 248 ASP A N 1
ATOM 1933 C CA . ASP A 1 248 ? -6.352 -12.842 20.255 1.00 93.81 248 ASP A CA 1
ATOM 1934 C C . ASP A 1 248 ? -5.769 -13.771 21.319 1.00 93.81 248 ASP A C 1
ATOM 1936 O O . ASP A 1 248 ? -6.475 -14.578 21.917 1.00 93.81 248 ASP A O 1
ATOM 1940 N N . TYR A 1 249 ? -4.461 -13.672 21.544 1.00 91.19 249 TYR A N 1
ATOM 1941 C CA . TYR A 1 249 ? -3.736 -14.558 22.457 1.00 91.19 249 TYR A CA 1
ATOM 1942 C C . TYR A 1 249 ? -4.196 -14.427 23.914 1.00 91.19 249 TYR A C 1
ATOM 1944 O O . TYR A 1 249 ? -3.946 -15.325 24.715 1.00 91.19 249 TYR A O 1
ATOM 1952 N N . LEU A 1 250 ? -4.848 -13.316 24.271 1.00 87.50 250 LEU A N 1
ATOM 1953 C CA . LEU A 1 250 ? -5.329 -13.063 25.629 1.00 87.50 250 LEU A CA 1
ATOM 1954 C C . LEU A 1 250 ? -6.759 -13.568 25.856 1.00 87.50 250 LEU A C 1
ATOM 1956 O O . LEU A 1 250 ? -7.158 -13.738 27.004 1.00 87.50 250 LEU A O 1
ATOM 1960 N N . ASN A 1 251 ? -7.525 -13.814 24.789 1.00 84.38 251 ASN A N 1
ATOM 1961 C CA . ASN A 1 251 ? -8.919 -14.239 24.866 1.00 84.38 251 ASN A CA 1
ATOM 1962 C C . ASN A 1 251 ? -9.205 -15.344 23.842 1.00 84.38 251 ASN A C 1
ATOM 1964 O O . ASN A 1 251 ? -9.291 -15.066 22.647 1.00 84.38 251 ASN A O 1
ATOM 1968 N N . GLU A 1 252 ? -9.476 -16.569 24.313 1.00 78.06 252 GLU A N 1
ATOM 1969 C CA . GLU A 1 252 ? -9.769 -17.745 23.465 1.00 78.06 252 GLU A CA 1
ATOM 1970 C C . GLU A 1 252 ? -10.825 -17.457 22.380 1.00 78.06 252 GLU A C 1
ATOM 1972 O O . GLU A 1 252 ? -10.734 -17.927 21.247 1.00 78.06 252 GLU A O 1
ATOM 1977 N N . LYS A 1 253 ? -11.813 -16.619 22.711 1.00 79.56 253 LYS A N 1
ATOM 1978 C CA . LYS A 1 253 ? -12.710 -15.990 21.741 1.00 79.56 253 LYS A CA 1
ATOM 1979 C C . LYS A 1 253 ? -12.506 -14.483 21.813 1.00 79.56 253 LYS A C 1
ATOM 1981 O O . LYS A 1 253 ? -12.975 -13.857 22.760 1.00 79.56 253 LYS A O 1
ATOM 1986 N N . SER A 1 254 ? -11.848 -13.911 20.801 1.00 84.62 254 SER A N 1
ATOM 1987 C CA . SER A 1 254 ? -11.688 -12.456 20.675 1.00 84.62 254 SER A CA 1
ATOM 1988 C C . SER A 1 254 ? -13.021 -11.732 20.893 1.00 84.62 254 SER A C 1
ATOM 1990 O O . SER A 1 254 ? -14.052 -12.171 20.384 1.00 84.62 254 SER A O 1
ATOM 1992 N N . GLU A 1 255 ? -13.018 -10.606 21.608 1.00 90.12 255 GLU A N 1
ATOM 1993 C CA . GLU A 1 255 ? -14.215 -9.768 21.792 1.00 90.12 255 GLU A CA 1
ATOM 1994 C C . GLU A 1 255 ? -14.761 -9.216 20.467 1.00 90.12 255 GLU A C 1
ATOM 1996 O O . GLU A 1 255 ? -15.951 -8.905 20.359 1.00 90.12 255 GLU A O 1
ATOM 2001 N N . ILE A 1 256 ? -13.891 -9.103 19.463 1.00 91.88 256 ILE A N 1
ATOM 2002 C CA . ILE A 1 256 ? -14.206 -8.618 18.126 1.00 91.88 256 ILE A CA 1
ATOM 2003 C C . ILE A 1 256 ? -14.846 -9.766 17.341 1.00 91.88 256 ILE A C 1
ATOM 2005 O O . ILE A 1 256 ? -14.282 -10.855 17.205 1.00 91.88 256 ILE A O 1
ATOM 2009 N N . LYS A 1 257 ? -16.061 -9.524 16.848 1.00 93.19 257 LYS A N 1
ATOM 2010 C CA . LYS A 1 257 ? -16.771 -10.428 15.941 1.00 93.19 257 LYS A CA 1
ATOM 2011 C C . LYS A 1 257 ? -16.421 -10.107 14.493 1.00 93.19 257 LYS A C 1
ATOM 2013 O O . LYS A 1 257 ? -16.154 -11.029 13.732 1.00 93.19 257 LYS A O 1
ATOM 2018 N N . ASP A 1 258 ? -16.454 -8.826 14.142 1.00 95.44 258 ASP A N 1
ATOM 2019 C CA . ASP A 1 258 ? -16.186 -8.335 12.793 1.00 95.44 258 ASP A CA 1
ATOM 2020 C C . ASP A 1 258 ? -15.567 -6.929 12.852 1.00 95.44 258 ASP A C 1
ATOM 2022 O O . ASP A 1 258 ? -15.708 -6.210 13.848 1.00 95.44 258 ASP A O 1
ATOM 2026 N N . SER A 1 259 ? -14.860 -6.545 11.794 1.00 95.62 259 SER A N 1
ATOM 2027 C CA . SER A 1 259 ? -14.289 -5.214 11.626 1.00 95.62 259 SER A CA 1
ATOM 2028 C C . SER A 1 259 ? -14.290 -4.805 10.161 1.00 95.62 259 SER A C 1
ATOM 2030 O O . SER A 1 259 ? -14.016 -5.602 9.265 1.00 95.62 259 SER A O 1
ATOM 2032 N N . LYS A 1 260 ? -14.538 -3.517 9.934 1.00 97.06 260 LYS A N 1
ATOM 2033 C CA . LYS A 1 260 ? -14.383 -2.874 8.636 1.00 97.06 260 LYS A CA 1
ATOM 2034 C C . LYS A 1 260 ? -13.493 -1.658 8.784 1.00 97.06 260 LYS A C 1
ATOM 2036 O O . LYS A 1 260 ? -13.777 -0.792 9.609 1.00 97.06 260 LYS A O 1
ATOM 2041 N N . ARG A 1 261 ? -12.470 -1.560 7.940 1.00 96.19 261 ARG A N 1
ATOM 2042 C CA . ARG A 1 261 ? -11.531 -0.439 7.901 1.00 96.19 261 ARG A CA 1
ATOM 2043 C C . ARG A 1 261 ? -11.475 0.150 6.500 1.00 96.19 261 ARG A C 1
ATOM 2045 O O . ARG A 1 261 ? -11.462 -0.562 5.501 1.00 96.19 261 ARG A O 1
ATOM 2052 N N . ILE A 1 262 ? -11.473 1.470 6.408 1.00 97.19 262 ILE A N 1
ATOM 2053 C CA . ILE A 1 262 ? -11.435 2.208 5.151 1.00 97.19 262 ILE A CA 1
ATOM 2054 C C . ILE A 1 262 ? -10.307 3.224 5.230 1.00 97.19 262 ILE A C 1
ATOM 2056 O O . ILE A 1 262 ? -10.362 4.132 6.055 1.00 97.19 262 ILE A O 1
ATOM 2060 N N . PHE A 1 263 ? -9.332 3.115 4.331 1.00 97.44 263 PHE A N 1
ATOM 2061 C CA . PHE A 1 263 ? -8.357 4.176 4.096 1.00 97.44 263 PHE A CA 1
ATOM 2062 C C . PHE A 1 263 ? -8.801 4.984 2.889 1.00 97.44 263 PHE A C 1
ATOM 2064 O O . PHE A 1 263 ? -8.900 4.450 1.788 1.00 97.44 263 PHE A O 1
ATOM 2071 N N . LYS A 1 264 ? -9.077 6.269 3.087 1.00 96.69 264 LYS A N 1
ATOM 2072 C CA . LYS A 1 264 ? -9.456 7.211 2.038 1.00 96.69 264 LYS A CA 1
ATOM 2073 C C . LYS A 1 264 ? -8.374 8.269 1.911 1.00 96.69 264 LYS A C 1
ATOM 2075 O O . LYS A 1 264 ? -8.220 9.109 2.793 1.00 96.69 264 LYS A O 1
ATOM 2080 N N . TYR A 1 265 ? -7.669 8.248 0.793 1.00 95.94 265 TYR A N 1
ATOM 2081 C CA . TYR A 1 265 ? -6.721 9.286 0.427 1.00 95.94 265 TYR A CA 1
ATOM 2082 C C . TYR A 1 265 ? -7.365 10.260 -0.548 1.00 95.94 265 TYR A C 1
ATOM 2084 O O . TYR A 1 265 ? -7.983 9.860 -1.538 1.00 95.94 265 TYR A O 1
ATOM 2092 N N . ILE A 1 266 ? -7.221 11.544 -0.246 1.00 92.19 266 ILE A N 1
ATOM 2093 C CA . ILE A 1 266 ? -7.741 12.649 -1.039 1.00 92.19 266 ILE A CA 1
ATOM 2094 C C . ILE A 1 266 ? -6.559 13.522 -1.432 1.00 92.19 266 ILE A C 1
ATOM 2096 O O . ILE A 1 266 ? -5.798 13.964 -0.572 1.00 92.19 266 ILE A O 1
ATOM 2100 N N . SER A 1 267 ? -6.444 13.788 -2.728 1.00 89.38 267 SER A N 1
ATOM 2101 C CA . SER A 1 267 ? -5.426 14.662 -3.292 1.00 89.38 267 SER A CA 1
ATOM 2102 C C . SER A 1 267 ? -6.071 15.686 -4.206 1.00 89.38 267 SER A C 1
ATOM 2104 O O . SER A 1 267 ? -6.795 15.326 -5.139 1.00 89.38 267 SER A O 1
ATOM 2106 N N . ARG A 1 268 ? -5.837 16.965 -3.915 1.00 86.69 268 ARG A N 1
ATOM 2107 C CA . ARG A 1 268 ? -6.391 18.084 -4.682 1.00 86.69 268 ARG A CA 1
ATOM 2108 C C . ARG A 1 268 ? -5.425 19.266 -4.725 1.00 86.69 268 ARG A C 1
ATOM 2110 O O . ARG A 1 268 ? -4.705 19.488 -3.750 1.00 86.69 268 ARG A O 1
ATOM 2117 N N . PRO A 1 269 ? -5.414 20.053 -5.806 1.00 84.50 269 PRO A N 1
ATOM 2118 C CA . PRO A 1 269 ? -4.655 21.295 -5.844 1.00 84.50 269 PRO A CA 1
ATOM 2119 C C . PRO A 1 269 ? -5.253 22.333 -4.878 1.00 84.50 269 PRO A C 1
ATOM 2121 O O . PRO A 1 269 ? -6.470 22.478 -4.762 1.00 84.50 269 PRO A O 1
ATOM 2124 N N . SER A 1 270 ? -4.394 23.060 -4.168 1.00 83.81 270 SER A N 1
ATOM 2125 C CA . SER A 1 270 ? -4.753 24.256 -3.407 1.00 83.81 270 SER A CA 1
ATOM 2126 C C . SER A 1 270 ? -4.933 25.457 -4.338 1.00 83.81 270 SER A C 1
ATOM 2128 O O . SER A 1 270 ? -4.477 25.456 -5.482 1.00 83.81 270 SER A O 1
ATOM 2130 N N . SER A 1 271 ? -5.501 26.545 -3.810 1.00 81.12 271 SER A N 1
ATOM 2131 C CA . SER A 1 271 ? -5.526 27.850 -4.489 1.00 81.12 271 SER A CA 1
ATOM 2132 C C . SER A 1 271 ? -4.128 28.391 -4.822 1.00 81.12 271 SER A C 1
ATOM 2134 O O . SER A 1 271 ? -3.982 29.176 -5.750 1.00 81.12 271 SER A O 1
ATOM 2136 N N . SER A 1 272 ? -3.096 27.950 -4.096 1.00 81.75 272 SER A N 1
ATOM 2137 C CA . SER A 1 272 ? -1.688 28.273 -4.354 1.00 81.75 272 SER A CA 1
ATOM 2138 C C . SER A 1 272 ? -0.990 27.299 -5.315 1.00 81.75 272 SER A C 1
ATOM 2140 O O . SER A 1 272 ? 0.226 27.373 -5.476 1.00 81.75 272 SER A O 1
ATOM 2142 N N . GLY A 1 273 ? -1.727 26.362 -5.923 1.00 74.88 273 GLY A N 1
ATOM 2143 C CA . GLY A 1 273 ? -1.193 25.348 -6.838 1.00 74.88 273 GLY A CA 1
ATOM 2144 C C . GLY A 1 273 ? -0.421 24.211 -6.158 1.00 74.88 273 GLY A C 1
ATOM 2145 O O . GLY A 1 273 ? 0.078 23.318 -6.839 1.00 74.88 273 GLY A O 1
ATOM 2146 N N . ARG A 1 274 ? -0.325 24.204 -4.821 1.00 80.69 274 ARG A N 1
ATOM 2147 C CA . ARG A 1 274 ? 0.299 23.114 -4.057 1.00 80.69 274 ARG A CA 1
ATOM 2148 C C . ARG A 1 274 ? -0.669 21.950 -3.913 1.00 80.69 274 ARG A C 1
ATOM 2150 O O . ARG A 1 274 ? -1.856 22.153 -3.681 1.00 80.69 274 ARG A O 1
ATOM 2157 N N . LEU A 1 275 ? -0.167 20.725 -3.995 1.00 82.56 275 LEU A N 1
ATOM 2158 C CA . LEU A 1 275 ? -0.989 19.547 -3.759 1.00 82.56 275 LEU A CA 1
ATOM 2159 C C . LEU A 1 275 ? -1.299 19.427 -2.261 1.00 82.56 275 LEU A C 1
ATOM 2161 O O . LEU A 1 275 ? -0.390 19.412 -1.435 1.00 82.56 275 LEU A O 1
ATOM 2165 N N . ILE A 1 276 ? -2.582 19.370 -1.912 1.00 85.69 276 ILE A N 1
ATOM 2166 C CA . ILE A 1 276 ? -3.044 19.053 -0.562 1.00 85.69 276 ILE A CA 1
ATOM 2167 C C . ILE A 1 276 ? -3.391 17.575 -0.545 1.00 85.69 276 ILE A C 1
ATOM 2169 O O . ILE A 1 276 ? -4.281 17.134 -1.273 1.00 85.69 276 ILE A O 1
ATOM 2173 N N . GLU A 1 277 ? -2.705 16.841 0.320 1.00 90.06 277 GLU A N 1
ATOM 2174 C CA . GLU A 1 277 ? -2.904 15.416 0.534 1.00 90.06 277 GLU A CA 1
ATOM 2175 C C . GLU A 1 277 ? -3.486 15.182 1.927 1.00 90.06 277 GLU A C 1
ATOM 2177 O O . GLU A 1 277 ? -3.067 15.791 2.914 1.00 90.06 277 GLU A O 1
ATOM 2182 N N . THR A 1 278 ? -4.472 14.301 2.032 1.00 91.81 278 THR A N 1
ATOM 2183 C CA . THR A 1 278 ? -5.038 13.901 3.323 1.00 91.81 278 THR A CA 1
ATOM 2184 C C . THR A 1 278 ? -5.376 12.425 3.286 1.00 91.81 278 THR A C 1
ATOM 2186 O O . THR A 1 278 ? -6.077 11.975 2.381 1.00 91.81 278 THR A O 1
ATOM 2189 N N . LEU A 1 279 ? -4.905 11.689 4.291 1.00 96.69 279 LEU A N 1
ATOM 2190 C CA . LEU A 1 279 ? -5.261 10.293 4.509 1.00 96.69 279 LEU A CA 1
ATOM 2191 C C . LEU A 1 279 ? -6.244 10.214 5.676 1.00 96.69 279 LEU A C 1
ATOM 2193 O O . LEU A 1 279 ? -5.976 10.717 6.764 1.00 96.69 279 LEU A O 1
ATOM 2197 N N . ILE A 1 280 ? -7.396 9.598 5.445 1.00 95.38 280 ILE A N 1
ATOM 2198 C CA . ILE A 1 280 ? -8.440 9.407 6.448 1.00 95.38 280 ILE A CA 1
ATOM 2199 C C . ILE A 1 280 ? -8.618 7.908 6.660 1.00 95.38 280 ILE A C 1
ATOM 2201 O O . ILE A 1 280 ? -8.892 7.185 5.705 1.00 95.38 280 ILE A O 1
ATOM 2205 N N . GLU A 1 281 ? -8.504 7.451 7.900 1.00 95.19 281 GLU A N 1
ATOM 2206 C CA . GLU A 1 281 ? -8.916 6.105 8.299 1.00 95.19 281 GLU A CA 1
ATOM 2207 C C . GLU A 1 281 ? -10.308 6.196 8.923 1.00 95.19 281 GLU A C 1
ATOM 2209 O O . GLU A 1 281 ? -10.544 7.005 9.817 1.00 95.19 281 GLU A O 1
ATOM 2214 N N . ILE A 1 282 ? -11.243 5.379 8.457 1.00 94.12 282 ILE A N 1
ATOM 2215 C CA . ILE A 1 282 ? -12.567 5.219 9.057 1.00 94.12 282 ILE A CA 1
ATOM 2216 C C . ILE A 1 282 ? -12.720 3.746 9.373 1.00 94.12 282 ILE A C 1
ATOM 2218 O O . ILE A 1 282 ? -12.454 2.915 8.507 1.00 94.12 282 ILE A O 1
ATOM 2222 N N . GLY A 1 283 ? -13.192 3.408 10.565 1.00 93.38 283 GLY A N 1
ATOM 2223 C CA . GLY A 1 283 ? -13.475 2.016 10.858 1.00 93.38 283 GLY A CA 1
ATOM 2224 C C . GLY A 1 283 ? -14.626 1.792 11.812 1.00 93.38 283 GLY A C 1
ATOM 2225 O O . GLY A 1 283 ? -15.117 2.710 12.476 1.00 93.38 283 GLY A O 1
ATOM 2226 N N . SER A 1 284 ? -15.074 0.544 11.825 1.00 93.81 284 SER A N 1
ATOM 2227 C CA . SER A 1 284 ? -16.097 0.037 12.724 1.00 93.81 284 SER A CA 1
ATOM 2228 C C . SER A 1 284 ? -15.738 -1.357 13.217 1.00 93.81 284 SER A C 1
ATOM 2230 O O . SER A 1 284 ? -15.281 -2.181 12.431 1.00 93.81 284 SER A O 1
ATOM 2232 N N . ILE A 1 285 ? -15.990 -1.617 14.496 1.00 93.62 285 ILE A N 1
ATOM 2233 C CA . ILE A 1 285 ? -15.880 -2.931 15.133 1.00 93.62 285 ILE A CA 1
ATOM 2234 C C . ILE A 1 285 ? -17.271 -3.344 15.578 1.00 93.62 285 ILE A C 1
ATOM 2236 O O . ILE A 1 285 ? -17.909 -2.610 16.336 1.00 93.62 285 ILE A O 1
ATOM 2240 N N . ASP A 1 286 ? -17.662 -4.556 15.214 1.00 94.75 286 ASP A N 1
ATOM 2241 C CA . ASP A 1 286 ? -18.794 -5.234 15.823 1.00 94.75 286 ASP A CA 1
ATOM 2242 C C . ASP A 1 286 ? -18.261 -6.182 16.895 1.00 94.75 286 ASP A C 1
ATOM 2244 O O . ASP A 1 286 ? -17.520 -7.128 16.613 1.00 94.75 286 ASP A O 1
ATOM 2248 N N . LYS A 1 287 ? -18.617 -5.933 18.154 1.00 92.81 287 LYS A N 1
ATOM 2249 C CA . LYS A 1 287 ? -18.254 -6.810 19.267 1.00 92.81 287 LYS A CA 1
ATOM 2250 C C . LYS A 1 287 ? -19.253 -7.949 19.424 1.00 92.81 287 LYS A C 1
ATOM 2252 O O . LYS A 1 287 ? -20.435 -7.835 19.099 1.00 92.81 287 LYS A O 1
ATOM 2257 N N . ARG A 1 288 ? -18.801 -9.056 20.016 1.00 92.44 288 ARG A N 1
ATOM 2258 C CA . ARG A 1 288 ? -19.648 -10.232 20.297 1.00 92.44 288 ARG A CA 1
ATOM 2259 C C . ARG A 1 288 ? -20.801 -9.949 21.262 1.00 92.44 288 ARG A C 1
ATOM 2261 O O . ARG A 1 288 ? -21.809 -10.640 21.199 1.00 92.44 288 ARG A O 1
ATOM 2268 N N . ASN A 1 289 ? -20.673 -8.935 22.116 1.00 92.75 289 ASN A N 1
ATOM 2269 C CA . ASN A 1 289 ? -21.732 -8.488 23.024 1.00 92.75 289 ASN A CA 1
ATOM 2270 C C . ASN A 1 289 ? -22.787 -7.583 22.347 1.00 92.75 289 ASN A C 1
ATOM 2272 O O . ASN A 1 289 ? -23.658 -7.059 23.032 1.00 92.75 289 ASN A O 1
ATOM 2276 N N . GLY A 1 290 ? -22.700 -7.371 21.027 1.00 93.31 290 GLY A N 1
ATOM 2277 C CA . GLY A 1 290 ? -23.618 -6.525 20.258 1.00 93.31 290 GLY A CA 1
ATOM 2278 C C . GLY A 1 290 ? -23.244 -5.039 20.220 1.00 93.31 290 GLY A C 1
ATOM 2279 O O . GLY A 1 290 ? -23.899 -4.272 19.520 1.00 93.31 290 GLY A O 1
ATOM 2280 N N . GLN A 1 291 ? -22.194 -4.615 20.932 1.00 92.69 291 GLN A N 1
ATOM 2281 C CA . GLN A 1 291 ? -21.704 -3.238 20.871 1.00 92.69 291 GLN A CA 1
ATOM 2282 C C . GLN A 1 291 ? -21.032 -2.961 19.520 1.00 92.69 291 GLN A C 1
ATOM 2284 O O . GLN A 1 291 ? -20.172 -3.725 19.084 1.00 92.69 291 GLN A O 1
ATOM 2289 N N . ILE A 1 292 ? -21.366 -1.823 18.908 1.00 92.00 292 ILE A N 1
ATOM 2290 C CA . ILE A 1 292 ? -20.702 -1.320 17.701 1.00 92.00 292 ILE A CA 1
ATOM 2291 C C . ILE A 1 292 ? -19.837 -0.125 18.090 1.00 92.00 292 ILE A C 1
ATOM 2293 O O . ILE A 1 292 ? -20.343 0.865 18.620 1.00 92.00 292 ILE A O 1
ATOM 2297 N N . LEU A 1 293 ? -18.539 -0.206 17.814 1.00 90.25 293 LEU A N 1
ATOM 2298 C CA . LEU A 1 293 ? -17.610 0.913 17.969 1.00 90.25 293 LEU A CA 1
ATOM 2299 C C . LEU A 1 293 ? -17.255 1.475 16.601 1.00 90.25 293 LEU A C 1
ATOM 2301 O O . LEU A 1 293 ? -17.139 0.730 15.632 1.00 90.25 293 LEU A O 1
ATOM 2305 N N . ARG A 1 294 ? -17.070 2.792 16.516 1.00 90.62 294 ARG A N 1
ATOM 2306 C CA . ARG A 1 294 ? -16.654 3.483 15.292 1.00 90.62 294 ARG A CA 1
ATOM 2307 C C . ARG A 1 294 ? -15.545 4.467 15.613 1.00 90.62 294 ARG A C 1
ATOM 2309 O O . ARG A 1 294 ? -15.540 5.052 16.695 1.00 90.62 294 ARG A O 1
ATOM 2316 N N . TRP A 1 295 ? -14.633 4.649 14.668 1.00 89.62 295 TRP A N 1
ATOM 2317 C CA . TRP A 1 295 ? -13.577 5.651 14.756 1.00 89.62 295 TRP A CA 1
ATOM 2318 C C . TRP A 1 295 ? -13.340 6.313 13.406 1.00 89.62 295 TRP A C 1
ATOM 2320 O O . TRP A 1 295 ? -13.629 5.754 12.343 1.00 89.62 295 TRP A O 1
ATOM 2330 N N . LYS A 1 296 ? -12.782 7.520 13.465 1.00 91.75 296 LYS A N 1
ATOM 2331 C CA . LYS A 1 296 ? -12.293 8.252 12.306 1.00 91.75 296 LYS A CA 1
ATOM 2332 C C . LYS A 1 296 ? -11.001 8.960 12.683 1.00 91.75 296 LYS A C 1
ATOM 2334 O O . LYS A 1 296 ? -10.988 9.765 13.602 1.00 91.75 296 LYS A O 1
ATOM 2339 N N . LYS A 1 297 ? -9.938 8.714 11.927 1.00 91.88 297 LYS A N 1
ATOM 2340 C CA . LYS A 1 297 ? -8.650 9.388 12.081 1.00 91.88 297 LYS A CA 1
ATOM 2341 C C . LYS A 1 297 ? -8.341 10.171 10.820 1.00 91.88 297 LYS A C 1
ATOM 2343 O O . LYS A 1 297 ? -8.564 9.685 9.714 1.00 91.88 297 LYS A O 1
ATOM 2348 N N . SER A 1 298 ? -7.814 11.376 10.992 1.00 93.06 298 SER A N 1
ATOM 2349 C CA . SER A 1 298 ? -7.265 12.170 9.893 1.00 93.06 298 SER A CA 1
ATOM 2350 C C . SER A 1 298 ? -5.767 12.296 10.110 1.00 93.06 298 SER A C 1
ATOM 2352 O O . SER A 1 298 ? -5.335 12.736 11.176 1.00 93.06 298 SER A O 1
ATOM 2354 N N . TYR A 1 299 ? -4.992 11.878 9.118 1.00 94.81 299 TYR A N 1
ATOM 2355 C CA . TYR A 1 299 ? -3.544 11.858 9.182 1.00 94.81 299 TYR A CA 1
ATOM 2356 C C . TYR A 1 299 ? -2.920 12.971 8.348 1.00 94.81 299 TYR A C 1
ATOM 2358 O O . TYR A 1 299 ? -3.375 13.283 7.242 1.00 94.81 299 TYR A O 1
ATOM 2366 N N . ARG A 1 300 ? -1.813 13.506 8.863 1.00 93.56 300 ARG A N 1
ATOM 2367 C CA . ARG A 1 300 ? -0.909 14.413 8.158 1.00 93.56 300 ARG A CA 1
ATOM 2368 C C . ARG A 1 300 ? 0.347 13.653 7.738 1.00 93.56 300 ARG A C 1
ATOM 2370 O O . ARG A 1 300 ? 0.966 13.004 8.578 1.00 93.56 300 ARG A O 1
ATOM 2377 N N . LYS A 1 301 ? 0.739 13.745 6.463 1.00 94.75 301 LYS A N 1
ATOM 2378 C CA . LYS A 1 301 ? 2.022 13.198 5.997 1.00 94.75 301 LYS A CA 1
ATOM 2379 C C . LYS A 1 301 ? 3.161 14.034 6.589 1.00 94.75 301 LYS A C 1
ATOM 2381 O O . LYS A 1 301 ? 3.138 15.257 6.469 1.00 94.75 301 LYS A O 1
ATOM 2386 N N . ILE A 1 302 ? 4.123 13.384 7.235 1.00 95.62 302 ILE A N 1
ATOM 2387 C CA . ILE A 1 302 ? 5.321 14.017 7.814 1.00 95.62 302 ILE A CA 1
ATOM 2388 C C . ILE A 1 302 ? 6.617 13.591 7.125 1.00 95.62 302 ILE A C 1
ATOM 2390 O O . ILE A 1 302 ? 7.652 14.206 7.362 1.00 95.62 302 ILE A O 1
ATOM 2394 N N . PHE A 1 303 ? 6.569 12.539 6.306 1.00 94.69 303 PHE A N 1
ATOM 2395 C CA . PHE A 1 303 ? 7.694 12.084 5.495 1.00 94.69 303 PHE A CA 1
ATOM 2396 C C . PHE A 1 303 ? 7.185 11.291 4.290 1.00 94.69 303 PHE A C 1
ATOM 2398 O O . PHE A 1 303 ? 6.347 10.400 4.461 1.00 94.69 303 PHE A O 1
ATOM 2405 N N . ASP A 1 304 ? 7.702 11.583 3.102 1.00 92.12 304 ASP A N 1
ATOM 2406 C CA . ASP A 1 304 ? 7.411 10.872 1.861 1.00 92.12 304 ASP A CA 1
ATOM 2407 C C . ASP A 1 304 ? 8.636 10.075 1.384 1.00 92.12 304 ASP A C 1
ATOM 2409 O O . ASP A 1 304 ? 9.630 10.620 0.899 1.00 92.12 304 ASP A O 1
ATOM 2413 N N . TYR A 1 305 ? 8.546 8.746 1.492 1.00 91.44 305 TYR A N 1
ATOM 2414 C CA . TYR A 1 305 ? 9.602 7.816 1.076 1.00 91.44 305 TYR A CA 1
ATOM 2415 C C . TYR A 1 305 ? 9.880 7.812 -0.431 1.00 91.44 305 TYR A C 1
ATOM 2417 O O . TYR A 1 305 ? 10.847 7.195 -0.870 1.00 91.44 305 TYR A O 1
ATOM 2425 N N . LEU A 1 306 ? 9.041 8.443 -1.248 1.00 87.69 306 LEU A N 1
ATOM 2426 C CA . LEU A 1 306 ? 9.237 8.488 -2.691 1.00 87.69 306 LEU A CA 1
ATOM 2427 C C . LEU A 1 306 ? 9.901 9.793 -3.145 1.00 87.69 306 LEU A C 1
ATOM 2429 O O . LEU A 1 306 ? 10.394 9.844 -4.274 1.00 87.69 306 LEU A O 1
ATOM 2433 N N . THR A 1 307 ? 9.953 10.829 -2.294 1.00 83.69 307 THR A N 1
ATOM 2434 C CA . THR A 1 307 ? 10.442 12.162 -2.693 1.00 83.69 307 THR A CA 1
ATOM 2435 C C . THR A 1 307 ? 11.442 12.827 -1.756 1.00 83.69 307 THR A C 1
ATOM 2437 O O . THR A 1 307 ? 12.272 13.581 -2.264 1.00 83.69 307 THR A O 1
ATOM 2440 N N . ASP A 1 308 ? 11.406 12.570 -0.446 1.00 81.81 308 ASP A N 1
ATOM 2441 C CA . ASP A 1 308 ? 12.112 13.383 0.566 1.00 81.81 308 ASP A CA 1
ATOM 2442 C C . ASP A 1 308 ? 13.599 13.004 0.762 1.00 81.81 308 ASP A C 1
ATOM 2444 O O . ASP A 1 308 ? 14.197 13.306 1.797 1.00 81.81 308 ASP A O 1
ATOM 2448 N N . TYR A 1 309 ? 14.194 12.352 -0.246 1.00 71.38 309 TYR A N 1
ATOM 2449 C CA . TYR A 1 309 ? 15.607 11.958 -0.316 1.00 71.38 309 TYR A CA 1
ATOM 2450 C C . TYR A 1 309 ? 16.424 12.838 -1.264 1.00 71.38 309 TYR A C 1
ATOM 2452 O O . TYR A 1 309 ? 15.975 13.053 -2.425 1.00 71.38 309 TYR A O 1
#

Sequence (309 aa):
MEKKNYQLQKLDILHYCDPGIPDTCGSKGVCIKKSSGNRCSCPDGWMGVKCQRPCQDIYKSCTKWLEERRCVWARPISPFFADNCPLTCGACRNSIGRALPLALPPILEDISWVIGKWETTQDSSNDFYDNRFPRNIDGGYKEILDIMVTEVPSFDRPGLNVSVTAKSIKKGNIINKELGFITIKPFLEDTGFAEFNKPKSGPDLVALELSSNTGVLTIEEGIMKKSFDKSSSTNTNILVLELKHINDYLNEKSEIKDSKRIFKYISRPSSSGRLIETLIEIGSIDKRNGQILRWKKSYRKIFDYLTDY

Radius of gyration: 21.61 Å; chains: 1; bounding box: 48×68×59 Å